Protein AF-A0A818TJN4-F1 (afdb_monomer)

Mean predicted aligned error: 7.38 Å

Solvent-accessible surface area (backbone atoms only — not comparable to full-atom values): 12585 Å² total; per-residue (Å²): 140,90,84,83,87,81,86,76,79,80,79,77,76,77,72,74,80,74,70,72,44,64,68,82,49,54,48,74,37,97,55,67,80,81,60,79,60,82,85,49,64,51,47,63,58,61,68,43,86,42,63,72,65,91,72,54,79,36,88,89,44,59,76,67,47,45,26,33,33,38,39,53,57,77,60,72,48,62,31,27,40,27,35,19,48,72,34,47,47,56,68,68,60,53,53,47,43,54,34,35,32,42,53,81,37,43,71,42,26,54,28,40,32,24,21,34,68,71,77,50,89,35,55,45,64,62,74,38,30,29,40,38,10,46,60,90,72,51,56,50,54,49,34,27,37,22,30,55,26,52,38,82,59,46,41,75,31,66,71,44,49,52,18,52,68,74,24,68,34,36,64,17,65,68,28,24,49,28,55,57,46,26,47,14,44,48,50,38,51,46,53,43,29,42,74,70,69,47,59,84,44,47,81,34,88,88,42,45,46,33,35,47,45,52,54,52,48,43,73,79,53,45,65,82,55,61,84,79

Organism: NCBI:txid433720

Structure (mmCIF, N/CA/C/O backbone):
data_AF-A0A818TJN4-F1
#
_entry.id   AF-A0A818TJN4-F1
#
loop_
_atom_site.group_PDB
_atom_site.id
_atom_site.type_symbol
_atom_site.label_atom_id
_atom_site.label_alt_id
_atom_site.label_comp_id
_atom_site.label_asym_id
_atom_site.label_entity_id
_atom_site.label_seq_id
_atom_site.pdbx_PDB_ins_code
_atom_site.Cartn_x
_atom_site.Cartn_y
_atom_site.Cartn_z
_atom_site.occupancy
_atom_site.B_iso_or_equiv
_atom_site.auth_seq_id
_atom_site.auth_comp_id
_atom_site.auth_asym_id
_atom_site.auth_atom_id
_atom_site.pdbx_PDB_model_num
ATOM 1 N N . MET A 1 1 ? 47.143 -45.382 10.544 1.00 38.44 1 MET A N 1
ATOM 2 C CA . MET A 1 1 ? 47.699 -44.015 10.655 1.00 38.44 1 MET A CA 1
ATOM 3 C C . MET A 1 1 ? 46.560 -43.035 10.465 1.00 38.44 1 MET A C 1
ATOM 5 O O . MET A 1 1 ? 46.032 -42.926 9.371 1.00 38.44 1 MET A O 1
ATOM 9 N N . GLN A 1 2 ? 46.123 -42.429 11.562 1.00 37.91 2 GLN A N 1
ATOM 10 C CA . GLN A 1 2 ? 44.909 -41.628 11.676 1.00 37.91 2 GLN A CA 1
ATOM 11 C C . GLN A 1 2 ? 45.321 -40.169 11.811 1.00 37.91 2 GLN A C 1
ATOM 13 O O . GLN A 1 2 ? 45.977 -39.828 12.793 1.00 37.91 2 GLN A O 1
ATOM 18 N N . LYS A 1 3 ? 45.011 -39.333 10.815 1.00 34.81 3 LYS A N 1
ATOM 19 C CA . LYS A 1 3 ? 45.349 -37.910 10.853 1.00 34.81 3 LYS A CA 1
ATOM 20 C C . LYS A 1 3 ? 44.358 -37.048 10.054 1.00 34.81 3 LYS A C 1
ATOM 22 O O . LYS A 1 3 ? 44.121 -37.296 8.880 1.00 34.81 3 LYS A O 1
ATOM 27 N N . TYR A 1 4 ? 43.899 -36.011 10.760 1.00 34.44 4 TYR A N 1
ATOM 28 C CA . TYR A 1 4 ? 43.207 -34.782 10.351 1.00 34.44 4 TYR A CA 1
ATOM 29 C C . TYR A 1 4 ? 41.682 -34.829 10.175 1.00 34.44 4 TYR A C 1
ATOM 31 O O . TYR A 1 4 ? 41.128 -34.976 9.094 1.00 34.44 4 TYR A O 1
ATOM 39 N N . LEU A 1 5 ? 41.038 -34.622 11.327 1.00 32.97 5 LEU A N 1
ATOM 40 C CA . LEU A 1 5 ? 39.692 -34.100 11.519 1.00 32.97 5 LEU A CA 1
ATOM 41 C C . LEU A 1 5 ? 39.671 -32.626 11.067 1.00 32.97 5 LEU A C 1
ATOM 43 O O . LEU A 1 5 ? 40.290 -31.777 11.711 1.00 32.97 5 LEU A O 1
ATOM 47 N N . THR A 1 6 ? 38.993 -32.322 9.963 1.00 35.78 6 THR A N 1
ATOM 48 C CA . THR A 1 6 ? 38.744 -30.939 9.540 1.00 35.78 6 THR A CA 1
ATOM 49 C C . THR A 1 6 ? 37.472 -30.439 10.212 1.00 35.78 6 THR A C 1
ATOM 51 O O . THR A 1 6 ? 36.376 -30.930 9.959 1.00 35.78 6 THR A O 1
ATOM 54 N N . LEU A 1 7 ? 37.651 -29.467 11.102 1.00 34.44 7 LEU A N 1
ATOM 55 C CA . LEU A 1 7 ? 36.606 -28.721 11.786 1.00 34.44 7 LEU A CA 1
ATOM 56 C C . LEU A 1 7 ? 35.965 -27.750 10.775 1.00 34.44 7 LEU A C 1
ATOM 58 O O . LEU A 1 7 ? 36.604 -26.773 10.393 1.00 34.44 7 LEU A O 1
ATOM 62 N N . TYR A 1 8 ? 34.730 -28.001 10.334 1.00 32.06 8 TYR A N 1
ATOM 63 C CA . TYR A 1 8 ? 33.930 -26.991 9.635 1.00 32.06 8 TYR A CA 1
ATOM 64 C C . TYR A 1 8 ? 32.778 -26.539 10.529 1.00 32.06 8 TYR A C 1
ATOM 66 O O . TYR A 1 8 ? 31.850 -27.284 10.825 1.00 32.06 8 TYR A O 1
ATOM 74 N N . LEU A 1 9 ? 32.949 -25.299 10.981 1.00 29.48 9 LEU A N 1
ATOM 75 C CA . LEU A 1 9 ? 32.006 -24.367 11.581 1.00 29.48 9 LEU A CA 1
ATOM 76 C C . LEU A 1 9 ? 30.530 -24.715 11.302 1.00 29.48 9 LEU A C 1
ATOM 78 O O . LEU A 1 9 ? 30.042 -24.555 10.183 1.00 29.48 9 LEU A O 1
ATOM 82 N N . SER A 1 10 ? 29.802 -25.132 12.337 1.00 30.41 10 SER A N 1
ATOM 83 C CA . SER A 1 10 ? 28.342 -25.135 12.310 1.00 30.41 10 SER A CA 1
ATOM 84 C C . SER A 1 10 ? 27.870 -23.689 12.176 1.00 30.41 10 SER A C 1
ATOM 86 O O . SER A 1 10 ? 28.025 -22.891 13.101 1.00 30.41 10 SER A O 1
ATOM 88 N N . ILE A 1 11 ? 27.309 -23.341 11.019 1.00 34.41 11 ILE A N 1
ATOM 89 C CA . ILE A 1 11 ? 26.506 -22.130 10.863 1.00 34.41 11 ILE A CA 1
ATOM 90 C C . ILE A 1 11 ? 25.324 -22.291 11.817 1.00 34.41 11 ILE A C 1
ATOM 92 O O . ILE A 1 11 ? 24.426 -23.099 11.584 1.00 34.41 11 ILE A O 1
ATOM 96 N N . VAL A 1 12 ? 25.345 -21.547 12.920 1.00 30.84 12 VAL A N 1
ATOM 97 C CA . VAL A 1 12 ? 24.145 -21.299 13.711 1.00 30.84 12 VAL A CA 1
ATOM 98 C C . VAL A 1 12 ? 23.238 -20.476 12.807 1.00 30.84 12 VAL A C 1
ATOM 100 O O . VAL A 1 12 ? 23.430 -19.272 12.647 1.00 30.84 12 VAL A O 1
ATOM 103 N N . LEU A 1 13 ? 22.280 -21.145 12.163 1.00 30.39 13 LEU A N 1
ATOM 104 C CA . LEU A 1 13 ? 21.094 -20.478 11.655 1.00 30.39 13 LEU A CA 1
ATOM 105 C C . LEU A 1 13 ? 20.434 -19.861 12.890 1.00 30.39 13 LEU A C 1
ATOM 107 O O . LEU A 1 13 ? 19.794 -20.557 13.678 1.00 30.39 13 LEU A O 1
ATOM 111 N N . VAL A 1 14 ? 20.635 -18.562 13.099 1.00 31.72 14 VAL A N 1
ATOM 112 C CA . VAL A 1 14 ? 19.732 -17.789 13.944 1.00 31.72 14 VAL A CA 1
ATOM 113 C C . VAL A 1 14 ? 18.428 -17.747 13.161 1.00 31.72 14 VAL A C 1
ATOM 115 O O . VAL A 1 14 ? 18.200 -16.862 12.341 1.00 31.72 14 VAL A O 1
ATOM 118 N N . LEU A 1 15 ? 17.607 -18.778 13.355 1.00 32.50 15 LEU A N 1
ATOM 119 C CA . LEU A 1 15 ? 16.178 -18.675 13.145 1.00 32.50 15 LEU A CA 1
ATOM 120 C C . LEU A 1 15 ? 15.744 -17.572 14.104 1.00 32.50 15 LEU A C 1
ATOM 122 O O . LEU A 1 15 ? 15.612 -17.792 15.306 1.00 32.50 15 LEU A O 1
ATOM 126 N N . ILE A 1 16 ? 15.630 -16.350 13.586 1.00 35.38 16 ILE A N 1
ATOM 127 C CA . ILE A 1 16 ? 14.786 -15.364 14.234 1.00 35.38 16 ILE A CA 1
ATOM 128 C C . ILE A 1 16 ? 13.420 -16.025 14.194 1.00 35.38 16 ILE A C 1
ATOM 130 O O . ILE A 1 16 ? 12.844 -16.210 13.123 1.00 35.38 16 ILE A O 1
ATOM 134 N N . ASP A 1 17 ? 12.990 -16.483 15.358 1.00 33.41 17 ASP A N 1
ATOM 135 C CA . ASP A 1 17 ? 11.658 -16.984 15.610 1.00 33.41 17 ASP A CA 1
ATOM 136 C C . ASP A 1 17 ? 10.716 -15.795 15.380 1.00 33.41 17 ASP A C 1
ATOM 138 O O . ASP A 1 17 ? 10.354 -15.056 16.299 1.00 33.41 17 ASP A O 1
ATOM 142 N N . VAL A 1 18 ? 10.397 -15.516 14.112 1.00 40.78 18 VAL A N 1
ATOM 143 C CA . VAL A 1 18 ? 9.236 -14.711 13.757 1.00 40.78 18 VAL A CA 1
ATOM 144 C C . VAL A 1 18 ? 8.072 -15.619 14.095 1.00 40.78 18 VAL A C 1
ATOM 146 O O . VAL A 1 18 ? 7.534 -16.320 13.243 1.00 40.78 18 VAL A O 1
ATOM 149 N N . SER A 1 19 ? 7.756 -15.672 15.388 1.00 42.44 19 SER A N 1
ATOM 150 C CA . SER A 1 19 ? 6.498 -16.193 15.874 1.00 42.44 19 SER A CA 1
ATOM 151 C C . SER A 1 19 ? 5.434 -15.572 14.980 1.00 42.44 19 SER A C 1
ATOM 153 O O . SER A 1 19 ? 5.240 -14.353 14.989 1.00 42.44 19 SER A O 1
ATOM 155 N N . ILE A 1 20 ? 4.815 -16.406 14.145 1.00 47.59 20 ILE A N 1
ATOM 156 C CA . ILE A 1 20 ? 3.554 -16.092 13.491 1.00 47.59 20 ILE A CA 1
ATOM 157 C C . ILE A 1 20 ? 2.585 -15.948 14.661 1.00 47.59 20 ILE A C 1
ATOM 159 O O . ILE A 1 20 ? 2.031 -16.929 15.156 1.00 47.59 20 ILE A O 1
ATOM 163 N N . GLN A 1 21 ? 2.533 -14.745 15.231 1.00 63.75 21 GLN A N 1
ATOM 164 C CA . GLN A 1 21 ? 1.630 -14.419 16.314 1.00 63.75 21 GLN A CA 1
ATOM 165 C C . GLN A 1 21 ? 0.257 -14.297 15.685 1.00 63.75 21 GLN A C 1
ATOM 167 O O . GLN A 1 21 ? -0.140 -13.207 15.282 1.00 63.75 21 GLN A O 1
ATOM 172 N N . ASP A 1 22 ? -0.443 -15.427 15.614 1.00 82.94 22 ASP A N 1
ATOM 173 C CA . ASP A 1 22 ? -1.881 -15.415 15.418 1.00 82.94 22 ASP A CA 1
ATOM 174 C C . ASP A 1 22 ? -2.494 -14.540 16.516 1.00 82.94 22 ASP A C 1
ATOM 176 O O . ASP A 1 22 ? -2.399 -14.842 17.711 1.00 82.94 22 ASP A O 1
ATOM 180 N N . LEU A 1 23 ? -3.082 -13.415 16.112 1.00 93.19 23 LEU A N 1
ATOM 181 C CA . LEU A 1 23 ? -3.734 -12.489 17.034 1.00 93.19 23 LEU A CA 1
ATOM 182 C C . LEU A 1 23 ? -5.012 -13.090 17.643 1.00 93.19 23 LEU A C 1
ATOM 184 O O . LEU A 1 23 ? -5.527 -12.544 18.623 1.00 93.19 23 LEU A O 1
ATOM 188 N N . GLY A 1 24 ? -5.518 -14.199 17.087 1.00 94.12 24 GLY A N 1
ATOM 189 C CA . GLY A 1 24 ? -6.607 -15.000 17.640 1.00 94.12 24 GLY A CA 1
ATOM 190 C C . GLY A 1 24 ? -7.961 -14.295 17.625 1.00 94.12 24 GLY A C 1
ATOM 191 O O . GLY A 1 24 ? -8.809 -14.565 18.479 1.00 94.12 24 GLY A O 1
ATOM 192 N N . LYS A 1 25 ? -8.170 -13.348 16.702 1.00 95.69 25 LYS A N 1
ATOM 193 C CA . LYS A 1 25 ? -9.370 -12.505 16.655 1.00 95.69 25 LYS A CA 1
ATOM 194 C C . LYS A 1 25 ? -10.294 -12.902 15.502 1.00 95.69 25 LYS A C 1
ATOM 196 O O . LYS A 1 25 ? -9.829 -13.140 14.389 1.00 95.69 25 LYS A O 1
ATOM 201 N N . PRO A 1 26 ? -11.621 -12.912 15.715 1.00 96.06 26 PRO A N 1
ATOM 202 C CA . PRO A 1 26 ? -12.587 -13.055 14.635 1.00 96.06 26 PRO A CA 1
ATOM 203 C C . PRO A 1 26 ? -12.373 -12.030 13.513 1.00 96.06 26 PRO A C 1
ATOM 205 O O . PRO A 1 26 ? -12.182 -10.838 13.769 1.00 96.06 26 PRO A O 1
ATOM 208 N N . ALA A 1 27 ? -12.453 -12.505 12.273 1.00 95.31 27 ALA A N 1
ATOM 209 C CA . ALA A 1 27 ? -12.438 -11.678 11.074 1.00 95.31 27 ALA A CA 1
ATOM 210 C C . ALA A 1 27 ? -13.810 -11.025 10.849 1.00 95.31 27 ALA A C 1
ATOM 212 O O . ALA A 1 27 ? -14.839 -11.703 10.887 1.00 95.31 27 ALA A O 1
ATOM 213 N N . LEU A 1 28 ? -13.831 -9.715 10.597 1.00 93.00 28 LEU A N 1
ATOM 214 C CA . LEU A 1 28 ? -15.061 -8.976 10.306 1.00 93.00 28 LEU A CA 1
ATOM 215 C C . LEU A 1 28 ? -15.563 -9.215 8.873 1.00 93.00 28 LEU A C 1
ATOM 217 O O . LEU A 1 28 ? -16.770 -9.255 8.631 1.00 93.00 28 LEU A O 1
ATOM 221 N N . LEU A 1 29 ? -14.639 -9.326 7.920 1.00 91.94 29 LEU A N 1
ATOM 222 C CA . LEU A 1 29 ? -14.893 -9.519 6.495 1.00 91.94 29 LEU A CA 1
ATOM 223 C C . LEU A 1 29 ? -14.226 -10.818 6.018 1.00 91.94 29 LEU A C 1
ATOM 225 O O . LEU A 1 29 ? -13.251 -11.283 6.607 1.00 91.94 29 LEU A O 1
ATOM 229 N N . SER A 1 30 ? -14.725 -11.390 4.920 1.00 88.81 30 SER A N 1
ATOM 230 C CA . SER A 1 30 ? -14.109 -12.557 4.266 1.00 88.81 30 SER A CA 1
ATOM 231 C C . SER A 1 30 ? -12.764 -12.236 3.603 1.00 88.81 30 SER A C 1
ATOM 233 O O . SER A 1 30 ? -11.979 -13.143 3.345 1.00 88.81 30 SER A O 1
ATOM 235 N N . GLY A 1 31 ? -12.508 -10.956 3.332 1.00 90.19 31 GLY A N 1
ATOM 236 C CA . GLY A 1 31 ? -11.284 -10.433 2.738 1.00 90.19 31 GLY A CA 1
ATOM 237 C C . GLY A 1 31 ? -11.461 -8.974 2.323 1.00 90.19 31 GLY A C 1
ATOM 238 O O . GLY A 1 31 ? -12.589 -8.493 2.182 1.00 90.19 31 GLY A O 1
ATOM 239 N N . LEU A 1 32 ? -10.351 -8.263 2.117 1.00 90.69 32 LEU A N 1
ATOM 240 C CA . LEU A 1 32 ? -10.368 -6.866 1.651 1.00 90.69 32 LEU A CA 1
ATOM 241 C C . LEU A 1 32 ? -10.237 -6.711 0.122 1.00 9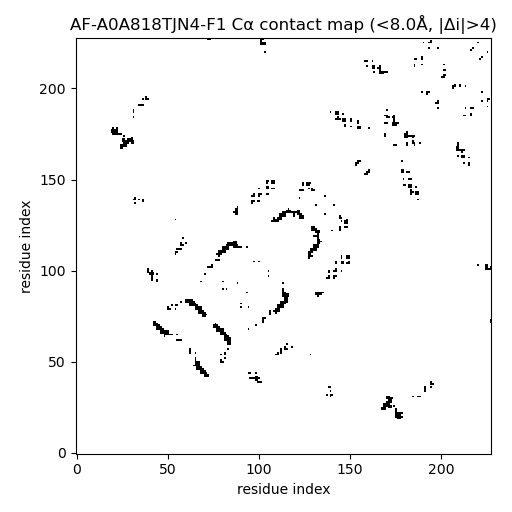0.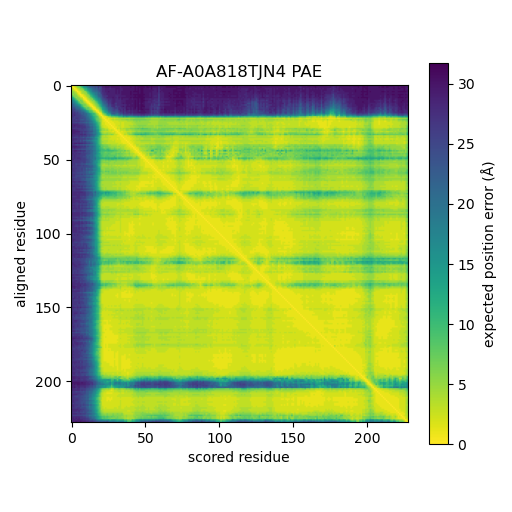69 32 LEU A C 1
ATOM 243 O O . LEU A 1 32 ? -10.298 -5.592 -0.387 1.00 90.69 32 LEU A O 1
ATOM 247 N N . GLY A 1 33 ? -10.061 -7.813 -0.618 1.00 83.69 33 GLY A N 1
ATOM 248 C CA . GLY A 1 33 ? -9.881 -7.811 -2.079 1.00 83.69 33 GLY A CA 1
ATOM 249 C C . GLY A 1 33 ? -11.085 -7.284 -2.870 1.00 83.69 33 GLY A C 1
ATOM 250 O O . GLY A 1 33 ? -10.898 -6.643 -3.903 1.00 83.69 33 GLY A O 1
ATOM 251 N N . ASP A 1 34 ? -12.296 -7.484 -2.343 1.00 81.69 34 ASP A N 1
ATOM 252 C CA . ASP A 1 34 ? -13.562 -7.125 -3.002 1.00 81.69 34 ASP A CA 1
ATOM 253 C C . ASP A 1 34 ? -14.068 -5.719 -2.644 1.00 81.69 34 ASP A C 1
ATOM 255 O O . ASP A 1 34 ? -15.137 -5.298 -3.092 1.00 81.69 34 ASP A O 1
ATOM 259 N N . LEU A 1 35 ? -13.335 -4.981 -1.805 1.00 90.12 35 LEU A N 1
ATOM 260 C CA . LEU A 1 35 ? -13.699 -3.605 -1.490 1.00 90.12 35 LEU A CA 1
ATOM 261 C C . LEU A 1 35 ? -13.564 -2.729 -2.739 1.00 90.12 35 LEU A C 1
ATOM 263 O O . LEU A 1 35 ? -12.565 -2.781 -3.456 1.00 90.12 35 LEU A O 1
ATOM 267 N N . ASP A 1 36 ? -14.568 -1.887 -2.981 1.00 91.88 36 ASP A N 1
ATOM 268 C CA . ASP A 1 36 ? -14.532 -0.951 -4.099 1.00 91.88 36 ASP A CA 1
ATOM 269 C C . ASP A 1 36 ? -13.577 0.215 -3.800 1.00 91.88 36 ASP A C 1
ATOM 271 O O . ASP A 1 36 ? -13.739 0.948 -2.821 1.00 91.88 36 ASP A O 1
ATOM 275 N N . PHE A 1 37 ? -12.587 0.386 -4.671 1.00 93.50 37 PHE A N 1
ATOM 276 C CA . PHE A 1 37 ? -11.610 1.474 -4.652 1.00 93.50 37 PHE A CA 1
ATOM 277 C C . PHE A 1 37 ? -11.667 2.325 -5.928 1.00 93.50 37 PHE A C 1
ATOM 279 O O . PHE A 1 37 ? -10.732 3.066 -6.227 1.00 93.50 37 PHE A O 1
ATOM 286 N N . SER A 1 38 ? -12.759 2.245 -6.693 1.00 92.38 38 SER A N 1
ATOM 287 C CA . SER A 1 38 ? -12.970 3.011 -7.929 1.00 92.38 38 SER A CA 1
ATOM 288 C C . SER A 1 38 ? -12.926 4.532 -7.732 1.00 92.38 38 SER A C 1
ATOM 290 O O . SER A 1 38 ? -12.695 5.275 -8.686 1.00 92.38 38 SER A O 1
ATOM 292 N N . PHE A 1 39 ? -13.096 5.004 -6.493 1.00 91.50 39 PHE A N 1
ATOM 293 C CA . PHE A 1 39 ? -12.950 6.411 -6.124 1.00 91.50 39 PHE A CA 1
ATOM 294 C C . PHE A 1 39 ? -11.492 6.909 -6.172 1.00 91.50 39 PHE A C 1
ATOM 296 O O . PHE A 1 39 ? -11.273 8.116 -6.278 1.00 91.50 39 PHE A O 1
ATOM 303 N N . LEU A 1 40 ? -10.498 6.013 -6.096 1.00 93.19 40 LEU A N 1
ATOM 304 C CA . LEU A 1 40 ? -9.081 6.369 -6.173 1.00 93.19 40 LEU A CA 1
ATOM 305 C C . LEU A 1 40 ? -8.676 6.637 -7.623 1.00 93.19 40 LEU A C 1
ATOM 307 O O . LEU A 1 40 ? -8.912 5.823 -8.518 1.00 93.19 40 LEU A O 1
ATOM 311 N N . ARG A 1 41 ? -8.012 7.771 -7.853 1.00 90.75 41 ARG A N 1
ATOM 312 C CA . ARG A 1 41 ? -7.512 8.169 -9.172 1.00 90.75 41 ARG A CA 1
ATOM 313 C C . ARG A 1 41 ? -5.995 8.226 -9.161 1.00 90.75 41 ARG A C 1
ATOM 315 O O . ARG A 1 41 ? -5.406 8.784 -8.240 1.00 90.75 41 ARG A O 1
ATOM 322 N N . ALA A 1 42 ? -5.377 7.679 -10.204 1.00 89.19 42 ALA A N 1
ATOM 323 C CA . ALA A 1 42 ? -3.950 7.843 -10.414 1.00 89.19 42 ALA A CA 1
ATOM 324 C C . ALA A 1 42 ? -3.646 9.284 -10.871 1.00 89.19 42 ALA A C 1
ATOM 326 O O . ALA A 1 42 ? -4.334 9.789 -11.765 1.00 89.19 42 ALA A O 1
ATOM 327 N N . PRO A 1 43 ? -2.640 9.959 -10.290 1.00 89.44 43 PRO A N 1
ATOM 328 C CA . PRO A 1 43 ? -2.171 11.238 -10.797 1.00 89.44 43 PRO A CA 1
ATOM 329 C C . PRO A 1 43 ? -1.366 11.055 -12.089 1.00 89.44 43 PRO A C 1
ATOM 331 O O . PRO A 1 43 ? -0.981 9.944 -12.468 1.00 89.44 43 PRO A O 1
ATOM 334 N N . THR A 1 44 ? -1.023 12.169 -12.736 1.00 86.31 44 THR A N 1
ATOM 335 C CA . THR A 1 44 ? -0.032 12.166 -13.816 1.00 86.31 44 THR A CA 1
ATOM 336 C C . THR A 1 44 ? 1.296 11.627 -13.290 1.00 86.31 44 THR A C 1
ATOM 338 O O . THR A 1 44 ? 1.821 12.122 -12.288 1.00 86.31 44 THR A O 1
ATOM 341 N N . SER A 1 45 ? 1.816 10.606 -13.972 1.00 91.31 45 SER A N 1
ATOM 342 C CA . SER A 1 45 ? 2.929 9.799 -13.471 1.00 91.31 45 SER A CA 1
ATOM 343 C C . SER A 1 45 ? 3.995 9.559 -14.547 1.00 91.31 45 SER A C 1
ATOM 345 O O . SER A 1 45 ? 4.090 8.442 -15.063 1.00 91.31 45 SER A O 1
ATOM 347 N N . PRO A 1 46 ? 4.761 10.587 -14.973 1.00 91.31 46 PRO A N 1
ATOM 348 C CA . PRO A 1 46 ? 5.833 10.388 -15.938 1.00 91.31 46 PRO A CA 1
ATOM 349 C C . PRO A 1 46 ? 6.874 9.412 -15.385 1.00 91.31 46 PRO A C 1
ATOM 351 O O . PRO A 1 46 ? 7.290 9.503 -14.228 1.00 91.31 46 PRO A O 1
ATOM 354 N N . ALA A 1 47 ? 7.308 8.495 -16.243 1.00 93.06 47 ALA A N 1
ATOM 355 C CA . ALA A 1 47 ? 8.374 7.551 -15.955 1.00 93.06 47 ALA A CA 1
ATOM 356 C C . ALA A 1 47 ? 9.564 7.836 -16.874 1.00 93.06 47 ALA A C 1
ATOM 358 O O . ALA A 1 47 ? 9.410 7.914 -18.093 1.00 93.06 47 ALA A O 1
ATOM 359 N N . GLY A 1 48 ? 10.741 8.005 -16.278 1.00 92.56 48 GLY A N 1
ATOM 360 C CA . GLY A 1 48 ? 12.012 8.125 -16.991 1.00 92.56 48 GLY A CA 1
ATOM 361 C C . GLY A 1 48 ? 12.888 6.901 -16.749 1.00 92.56 48 GLY A C 1
ATOM 362 O O . GLY A 1 48 ? 12.800 6.277 -15.693 1.00 92.56 48 GLY A O 1
ATOM 363 N N . SER A 1 49 ? 13.750 6.566 -17.709 1.00 92.56 49 SER A N 1
ATOM 364 C CA . SER A 1 49 ? 14.756 5.513 -17.536 1.00 92.56 49 SER A CA 1
ATOM 365 C C . SER A 1 49 ? 15.757 5.877 -16.436 1.00 92.56 49 SER A C 1
ATOM 367 O O . SER A 1 49 ? 16.233 7.014 -16.391 1.00 92.56 49 SER A O 1
ATOM 369 N N . GLY A 1 50 ? 16.139 4.903 -15.615 1.00 90.50 50 GLY A N 1
ATOM 370 C CA . GLY A 1 50 ? 17.085 5.065 -14.512 1.00 90.50 50 GLY A CA 1
ATOM 371 C C . GLY A 1 50 ? 16.430 4.947 -13.134 1.00 90.50 50 GLY A C 1
ATOM 372 O O . GLY A 1 50 ? 15.223 4.775 -13.003 1.00 90.50 50 GLY A O 1
ATOM 373 N N . GLY A 1 51 ? 17.243 5.028 -12.084 1.00 92.62 51 GLY A N 1
ATOM 374 C CA . GLY A 1 51 ? 16.835 4.821 -10.691 1.00 92.62 51 GLY A CA 1
ATOM 375 C C . GLY A 1 51 ? 17.870 3.991 -9.935 1.00 92.62 51 GLY A C 1
ATOM 376 O O . GLY A 1 51 ? 18.831 3.493 -10.528 1.00 92.62 51 GLY A O 1
ATOM 377 N N . ASP A 1 52 ? 17.696 3.845 -8.622 1.00 94.31 52 ASP A N 1
ATOM 378 C CA . ASP A 1 52 ? 18.609 3.044 -7.805 1.00 94.31 52 ASP A CA 1
ATOM 379 C C . ASP A 1 52 ? 18.380 1.545 -8.037 1.00 94.31 52 ASP A C 1
ATOM 381 O O . ASP A 1 52 ? 17.484 0.923 -7.465 1.00 94.31 52 ASP A O 1
ATOM 385 N N . ARG A 1 53 ? 19.228 0.952 -8.882 1.00 95.12 53 ARG A N 1
ATOM 386 C CA . ARG A 1 53 ? 19.195 -0.479 -9.210 1.00 95.12 53 ARG A CA 1
ATOM 387 C C . ARG A 1 53 ? 19.425 -1.377 -7.990 1.00 95.12 53 ARG A C 1
ATOM 389 O O . ARG A 1 53 ? 19.016 -2.534 -8.032 1.00 95.12 53 ARG A O 1
ATOM 396 N N . ASN A 1 54 ? 20.029 -0.880 -6.908 1.00 95.25 54 ASN A N 1
ATOM 397 C CA . ASN A 1 54 ? 20.250 -1.682 -5.699 1.00 95.25 54 ASN A CA 1
ATOM 398 C C . ASN A 1 54 ? 18.942 -2.015 -4.966 1.00 95.25 54 ASN A C 1
ATOM 400 O O . ASN A 1 54 ? 18.914 -2.938 -4.156 1.00 95.25 54 ASN A O 1
ATOM 404 N N . LEU A 1 55 ? 17.852 -1.304 -5.273 1.00 96.00 55 LEU A N 1
ATOM 405 C CA . LEU A 1 55 ? 16.514 -1.607 -4.763 1.00 96.00 55 LEU A CA 1
ATOM 406 C C . LEU A 1 55 ? 15.838 -2.763 -5.522 1.00 96.00 55 LEU A C 1
ATOM 408 O O . LEU A 1 55 ? 14.801 -3.259 -5.089 1.00 96.00 55 LEU A O 1
ATOM 412 N N . CYS A 1 56 ? 16.407 -3.205 -6.648 1.00 95.94 56 CYS A N 1
ATOM 413 C CA . CYS A 1 56 ? 15.813 -4.210 -7.521 1.00 95.94 56 CYS A CA 1
ATOM 414 C C . CYS A 1 56 ? 16.254 -5.628 -7.144 1.00 95.94 56 CYS A C 1
ATOM 416 O O . CYS A 1 56 ? 17.205 -6.167 -7.712 1.00 95.94 56 CYS A O 1
ATOM 418 N N . ASN A 1 57 ? 15.529 -6.266 -6.225 1.00 94.25 57 ASN A N 1
ATOM 419 C CA . ASN A 1 57 ? 15.680 -7.696 -5.966 1.00 94.25 57 ASN A CA 1
ATOM 420 C C . ASN A 1 57 ? 14.664 -8.513 -6.783 1.00 94.25 57 ASN A C 1
ATOM 422 O O . ASN A 1 57 ? 13.484 -8.573 -6.464 1.00 94.25 57 ASN A O 1
ATOM 426 N N . CYS A 1 58 ? 15.146 -9.176 -7.831 1.00 93.94 58 CYS A N 1
ATOM 427 C CA . CYS A 1 58 ? 14.330 -9.971 -8.750 1.00 93.94 58 CYS A CA 1
ATOM 428 C C . CYS A 1 58 ? 14.317 -11.475 -8.425 1.00 93.94 58 CYS A C 1
ATOM 430 O O . CYS A 1 58 ? 14.062 -12.291 -9.311 1.00 93.94 58 CYS A O 1
ATOM 432 N N . HIS A 1 59 ? 14.624 -11.861 -7.179 1.00 90.06 59 HIS A N 1
ATOM 433 C CA . HIS A 1 59 ? 14.598 -13.256 -6.713 1.00 90.06 59 HIS A CA 1
ATOM 434 C C . HIS A 1 59 ? 15.390 -14.223 -7.619 1.00 90.06 59 HIS A C 1
ATOM 436 O O . HIS A 1 59 ? 14.955 -15.333 -7.913 1.00 90.06 59 HIS A O 1
ATOM 442 N N . GLY A 1 60 ? 16.560 -13.783 -8.093 1.00 89.25 60 GLY A N 1
ATOM 443 C CA . GLY A 1 60 ? 17.437 -14.559 -8.978 1.00 89.25 60 GLY A CA 1
ATOM 444 C C . GLY A 1 60 ? 17.217 -14.337 -10.480 1.00 89.25 60 GLY A C 1
ATOM 445 O O . GLY A 1 60 ? 18.080 -14.719 -11.268 1.00 89.25 60 GLY A O 1
ATOM 446 N N . ALA A 1 61 ? 16.132 -13.678 -10.900 1.00 92.94 61 ALA A N 1
ATOM 447 C CA . ALA A 1 61 ? 15.985 -13.233 -12.285 1.00 92.94 61 ALA A CA 1
ATOM 448 C C . ALA A 1 61 ? 16.825 -11.964 -12.560 1.00 92.94 61 ALA A C 1
ATOM 450 O O . ALA A 1 61 ? 17.026 -11.149 -11.657 1.00 92.94 61 ALA A O 1
ATOM 451 N N . PRO A 1 62 ? 17.304 -11.743 -13.799 1.00 96.06 62 PRO A N 1
ATOM 452 C CA . PRO A 1 62 ? 17.930 -10.477 -14.173 1.00 96.06 62 PRO A CA 1
ATOM 453 C C . PRO A 1 62 ? 16.948 -9.301 -14.099 1.00 96.06 62 PRO A C 1
ATOM 455 O O . PRO A 1 62 ? 15.767 -9.440 -14.422 1.00 96.06 62 PRO A O 1
ATOM 458 N N . VAL A 1 63 ? 17.453 -8.119 -13.745 1.00 97.44 63 VAL A N 1
ATOM 459 C CA . VAL A 1 63 ? 16.699 -6.861 -13.844 1.00 97.44 63 VAL A CA 1
ATOM 460 C C . VAL A 1 63 ? 16.681 -6.417 -15.308 1.00 97.44 63 VAL A C 1
ATOM 462 O O . VAL A 1 63 ? 17.732 -6.073 -15.852 1.00 97.44 63 VAL A O 1
ATOM 465 N N . GLN A 1 64 ? 15.502 -6.410 -15.929 1.00 96.94 64 GLN A N 1
ATOM 466 C CA . GLN A 1 64 ? 15.305 -6.020 -17.325 1.00 96.94 64 GLN A CA 1
ATOM 467 C C . GLN A 1 64 ? 15.341 -4.498 -17.495 1.00 96.94 64 GLN A C 1
ATOM 469 O O . GLN A 1 64 ? 16.044 -4.003 -18.372 1.00 96.94 64 GLN A O 1
ATOM 474 N N . ASP A 1 65 ? 14.621 -3.764 -16.646 1.00 97.19 65 ASP A N 1
ATOM 475 C CA . ASP A 1 65 ? 14.554 -2.303 -16.707 1.00 97.19 65 ASP A CA 1
ATOM 476 C C . ASP A 1 65 ? 14.417 -1.690 -15.308 1.00 97.19 65 ASP A C 1
ATOM 478 O O . ASP A 1 65 ? 13.965 -2.343 -14.364 1.00 97.19 65 ASP A O 1
ATOM 482 N N . VAL A 1 66 ? 14.837 -0.435 -15.174 1.00 98.19 66 VAL A N 1
ATOM 483 C CA . VAL A 1 66 ? 14.695 0.367 -13.957 1.00 98.19 66 VAL A CA 1
ATOM 484 C C . VAL A 1 66 ? 14.190 1.737 -14.369 1.00 98.19 66 VAL A C 1
ATOM 486 O O . VAL A 1 66 ? 14.857 2.443 -15.125 1.00 98.19 66 VAL A O 1
ATOM 489 N N . LEU A 1 67 ? 13.019 2.102 -13.861 1.00 98.12 67 LEU A N 1
ATOM 490 C CA . LEU A 1 67 ? 12.367 3.373 -14.134 1.00 98.12 67 LEU A CA 1
ATOM 491 C C . LEU A 1 67 ? 12.260 4.190 -12.850 1.00 98.12 67 LEU A C 1
ATOM 493 O O . LEU A 1 67 ? 12.032 3.650 -11.771 1.00 98.12 67 LEU A O 1
ATOM 497 N N . THR A 1 68 ? 12.348 5.506 -12.973 1.00 98.12 68 THR A N 1
ATOM 498 C CA . THR A 1 68 ? 11.992 6.438 -11.905 1.00 98.12 68 THR A CA 1
ATOM 499 C C . THR A 1 68 ? 10.649 7.043 -12.266 1.00 98.12 68 THR A C 1
ATOM 501 O O . THR A 1 68 ? 10.524 7.723 -13.286 1.00 98.12 68 THR A O 1
ATOM 504 N N . VAL A 1 69 ? 9.637 6.760 -11.450 1.00 97.81 69 VAL A N 1
ATOM 505 C CA . VAL A 1 69 ? 8.252 7.186 -11.668 1.00 97.81 69 VAL A CA 1
ATOM 506 C C . VAL A 1 69 ? 7.965 8.346 -10.736 1.00 97.81 69 VAL A C 1
ATOM 508 O O . VAL A 1 69 ? 8.033 8.178 -9.521 1.00 97.81 69 VAL A O 1
ATOM 511 N N . SER A 1 70 ? 7.646 9.512 -11.285 1.00 96.69 70 SER A N 1
ATOM 512 C CA . SER A 1 70 ? 7.300 10.699 -10.500 1.00 96.69 70 SER A CA 1
ATOM 513 C C . SER A 1 70 ? 5.791 10.838 -10.427 1.00 96.69 70 SER A C 1
ATOM 515 O O . SER A 1 70 ? 5.156 11.014 -11.454 1.00 96.69 70 SER A O 1
ATOM 517 N N . TYR A 1 71 ? 5.207 10.785 -9.234 1.00 94.69 71 TYR A N 1
ATOM 518 C CA . TYR A 1 71 ? 3.773 10.976 -9.038 1.00 94.69 71 TYR A CA 1
ATOM 519 C C . TYR A 1 71 ? 3.487 12.429 -8.668 1.00 94.69 71 TYR A 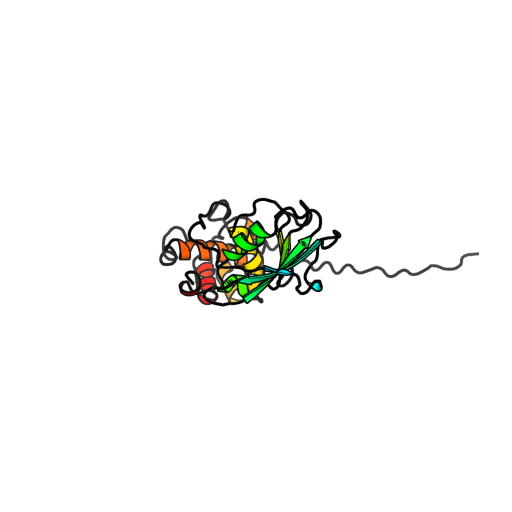C 1
ATOM 521 O O . TYR A 1 71 ? 3.929 12.895 -7.617 1.00 94.69 71 TYR A O 1
ATOM 529 N N . HIS A 1 72 ? 2.717 13.135 -9.498 1.00 90.31 72 HIS A N 1
ATOM 530 C CA . HIS A 1 72 ? 2.371 14.541 -9.275 1.00 90.31 72 HIS A CA 1
ATOM 531 C C . HIS A 1 72 ? 0.936 14.689 -8.761 1.00 90.31 72 HIS A C 1
ATOM 533 O O . HIS A 1 72 ? -0.011 14.732 -9.543 1.00 90.31 72 HIS A O 1
ATOM 539 N N . GLY A 1 73 ? 0.775 14.771 -7.441 1.00 82.62 73 GLY A N 1
ATOM 540 C CA . GLY A 1 73 ? -0.511 15.035 -6.787 1.00 82.62 73 GLY A CA 1
ATOM 541 C C . GLY A 1 73 ? -0.387 16.115 -5.717 1.00 82.62 73 GLY A C 1
ATOM 542 O O . GLY A 1 73 ? 0.419 17.036 -5.849 1.00 82.62 73 GLY A O 1
ATOM 543 N N . SER A 1 74 ? -1.138 15.956 -4.627 1.00 78.56 74 SER A N 1
ATOM 544 C CA . SER A 1 74 ? -1.029 16.774 -3.411 1.00 78.56 74 SER A CA 1
ATOM 545 C C . SER A 1 74 ? 0.396 16.869 -2.853 1.00 78.56 74 SER A C 1
ATOM 547 O O . SER A 1 74 ? 0.808 17.922 -2.369 1.00 78.56 74 SER A O 1
ATOM 549 N N . ILE A 1 75 ? 1.171 15.785 -2.971 1.00 84.25 75 ILE A N 1
ATOM 550 C CA . ILE A 1 75 ? 2.594 15.718 -2.629 1.00 84.25 75 ILE A CA 1
ATOM 551 C C . ILE A 1 75 ? 3.338 15.038 -3.782 1.00 84.25 75 ILE A C 1
ATOM 553 O O . ILE A 1 75 ? 3.102 13.862 -4.078 1.00 84.25 75 ILE A O 1
ATOM 557 N N . SER A 1 76 ? 4.261 15.765 -4.417 1.00 89.31 76 SER A N 1
ATOM 558 C CA . SER A 1 76 ? 5.132 15.196 -5.451 1.00 89.31 76 SER A CA 1
ATOM 559 C C . SER A 1 76 ? 6.226 14.334 -4.829 1.00 89.31 76 SER A C 1
ATOM 561 O O . SER A 1 76 ? 6.919 14.769 -3.913 1.00 89.31 76 SER A O 1
ATOM 563 N N . HIS A 1 77 ? 6.386 13.117 -5.336 1.00 93.25 77 HIS A N 1
ATOM 564 C CA . HIS A 1 77 ? 7.432 12.184 -4.921 1.00 93.25 77 HIS A CA 1
ATOM 565 C C . HIS A 1 77 ? 7.718 11.186 -6.043 1.00 93.25 77 HIS A C 1
ATOM 567 O O . HIS A 1 77 ? 6.938 11.073 -6.993 1.00 93.25 77 HIS A O 1
ATOM 573 N N . SER A 1 78 ? 8.818 10.448 -5.918 1.00 96.12 78 SER A N 1
ATOM 574 C CA . SER A 1 78 ? 9.235 9.475 -6.922 1.00 96.12 78 SER A CA 1
ATOM 575 C C . SER A 1 78 ? 9.452 8.104 -6.300 1.00 96.12 78 SER A C 1
ATOM 577 O O . SER A 1 78 ? 9.950 7.999 -5.182 1.00 96.12 78 SER A O 1
ATOM 579 N 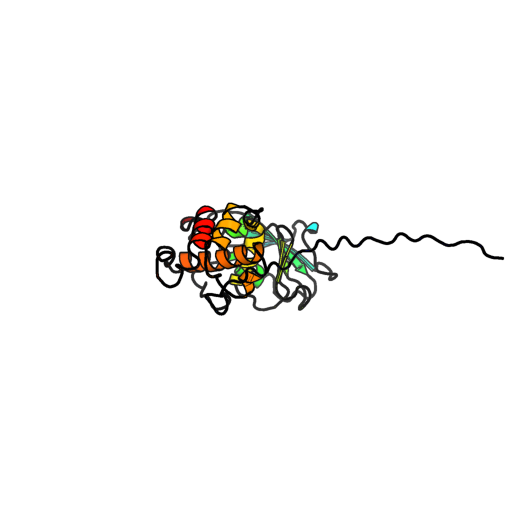N . VAL A 1 79 ? 9.096 7.063 -7.048 1.00 97.31 79 VAL A N 1
ATOM 580 C CA . VAL A 1 79 ? 9.288 5.654 -6.684 1.00 97.31 79 VAL A CA 1
ATOM 581 C C . VAL A 1 79 ? 10.083 4.984 -7.798 1.00 97.31 79 VAL A C 1
ATOM 583 O O . VAL A 1 79 ? 9.802 5.196 -8.981 1.00 97.31 79 VAL A O 1
ATOM 586 N N . VAL A 1 80 ? 11.071 4.170 -7.435 1.00 98.38 80 VAL A N 1
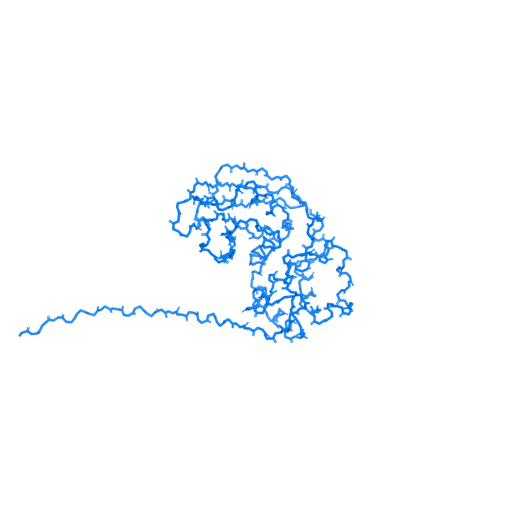ATOM 587 C CA . VAL A 1 80 ? 11.788 3.333 -8.403 1.00 98.38 80 VAL A CA 1
ATOM 588 C C . VAL A 1 80 ? 10.904 2.147 -8.787 1.00 98.38 80 VAL A C 1
ATOM 590 O O . VAL A 1 80 ? 10.453 1.398 -7.928 1.00 98.38 80 VAL A O 1
ATOM 593 N N . LEU A 1 81 ? 10.653 1.950 -10.075 1.00 98.38 81 LEU A N 1
ATOM 594 C CA . LEU A 1 81 ? 10.026 0.746 -10.606 1.00 98.38 81 LEU A CA 1
ATOM 595 C C . LEU A 1 81 ? 11.107 -0.164 -11.187 1.00 98.38 81 LEU A C 1
ATOM 597 O O . LEU A 1 81 ? 11.742 0.165 -12.187 1.00 98.38 81 LEU A O 1
ATOM 601 N N . CYS A 1 82 ? 11.279 -1.326 -10.573 1.00 98.25 82 CYS A N 1
ATOM 602 C CA . CYS A 1 82 ? 12.141 -2.386 -11.068 1.00 98.25 82 CYS A CA 1
ATOM 603 C C . CYS A 1 82 ? 11.313 -3.376 -11.886 1.00 98.25 82 CYS A C 1
ATOM 605 O O . CYS A 1 82 ? 10.386 -4.001 -11.368 1.00 98.25 82 CYS A O 1
ATOM 607 N N . MET A 1 83 ? 11.674 -3.548 -13.152 1.00 97.94 83 MET A N 1
ATOM 608 C CA . MET A 1 83 ? 11.087 -4.557 -14.024 1.00 97.94 83 MET A CA 1
ATOM 609 C C . MET A 1 83 ? 12.036 -5.745 -14.097 1.00 97.94 83 MET A C 1
ATOM 611 O O . MET A 1 83 ? 13.123 -5.648 -14.670 1.00 97.94 83 MET A O 1
ATOM 615 N N . CYS A 1 84 ? 11.645 -6.868 -13.507 1.00 97.50 84 CYS A N 1
ATOM 616 C CA . CYS A 1 84 ? 12.395 -8.109 -13.636 1.00 97.50 84 CYS A CA 1
ATOM 617 C C . CYS A 1 84 ? 12.143 -8.751 -14.999 1.00 97.50 84 CYS A C 1
ATOM 619 O O . CYS A 1 84 ? 11.076 -8.595 -15.593 1.00 97.50 84 CYS A O 1
ATOM 621 N N . ASN A 1 85 ? 13.114 -9.515 -15.491 1.00 96.75 85 ASN A N 1
ATOM 622 C CA . ASN A 1 85 ? 12.902 -10.324 -16.682 1.00 96.75 85 ASN A CA 1
ATOM 623 C C . ASN A 1 85 ? 11.743 -11.308 -16.445 1.00 96.75 85 ASN A C 1
ATOM 625 O O . ASN A 1 85 ? 11.715 -11.967 -15.407 1.00 96.75 85 ASN A O 1
ATOM 629 N N . ASN A 1 86 ? 10.815 -11.424 -17.399 1.00 95.12 86 ASN A N 1
ATOM 630 C CA . ASN A 1 86 ? 9.561 -12.187 -17.266 1.00 95.12 86 ASN A CA 1
ATOM 631 C C . ASN A 1 86 ? 8.619 -11.692 -16.1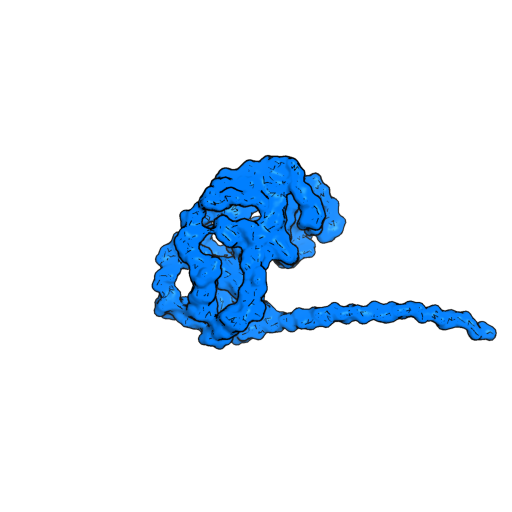48 1.00 95.12 86 ASN A C 1
ATOM 633 O O . ASN A 1 86 ? 7.875 -12.487 -15.571 1.00 95.12 86 ASN A O 1
ATOM 637 N N . ALA A 1 87 ? 8.652 -10.395 -15.832 1.00 95.88 87 ALA A N 1
ATOM 638 C CA . ALA A 1 87 ? 7.711 -9.764 -14.912 1.00 95.88 87 ALA A CA 1
ATOM 639 C C . ALA A 1 87 ? 6.243 -10.080 -15.263 1.00 95.88 87 ALA A C 1
ATOM 641 O O . ALA A 1 87 ? 5.831 -9.960 -16.417 1.00 95.88 87 ALA A O 1
ATOM 642 N N . VAL A 1 88 ? 5.442 -10.438 -14.255 1.00 94.44 88 VAL A N 1
ATOM 643 C CA . VAL A 1 88 ? 4.019 -10.797 -14.439 1.00 94.44 88 VAL A CA 1
ATOM 644 C C . VAL A 1 88 ? 3.109 -9.615 -14.719 1.00 94.44 88 VAL A C 1
ATOM 646 O O . VAL A 1 88 ? 2.050 -9.783 -15.321 1.00 94.44 88 VAL A O 1
ATOM 649 N N . THR A 1 89 ? 3.509 -8.427 -14.272 1.00 95.06 89 THR A N 1
ATOM 650 C CA . THR A 1 89 ? 2.722 -7.203 -14.404 1.00 95.06 89 THR A CA 1
ATOM 651 C C . THR A 1 89 ? 3.538 -6.172 -15.169 1.00 95.06 89 THR A C 1
ATOM 653 O O . THR A 1 89 ? 4.661 -5.846 -14.789 1.00 95.06 89 THR A O 1
ATOM 656 N N . GLY A 1 90 ? 2.986 -5.650 -16.264 1.00 95.69 90 GLY A N 1
ATOM 657 C CA . GLY A 1 90 ? 3.656 -4.640 -17.082 1.00 95.69 90 GLY A CA 1
ATOM 658 C C . GLY A 1 90 ? 3.828 -3.301 -16.357 1.00 95.69 90 GLY A C 1
ATOM 659 O O . GLY A 1 90 ? 3.050 -2.956 -15.465 1.00 95.69 90 GLY A O 1
ATOM 660 N N . ALA A 1 91 ? 4.821 -2.515 -16.781 1.00 96.25 91 ALA A N 1
ATOM 661 C CA . ALA A 1 91 ? 5.167 -1.241 -16.149 1.00 96.25 91 ALA A CA 1
ATOM 662 C C . ALA A 1 91 ? 3.990 -0.252 -16.083 1.00 96.25 91 ALA A C 1
ATOM 664 O O . ALA A 1 91 ? 3.796 0.394 -15.060 1.00 96.25 91 ALA A O 1
ATOM 665 N N . SER A 1 92 ? 3.169 -0.163 -17.135 1.00 95.50 92 SER A N 1
ATOM 666 C CA . SER A 1 92 ? 2.003 0.732 -17.161 1.00 95.50 92 SER A CA 1
ATOM 667 C C . SER A 1 92 ? 0.978 0.397 -16.076 1.00 95.50 92 SER A C 1
ATOM 669 O O . SER A 1 92 ? 0.494 1.298 -15.400 1.00 95.50 92 SER A O 1
ATOM 671 N N . VAL A 1 93 ? 0.691 -0.891 -15.868 1.00 95.94 93 VAL A N 1
ATOM 672 C CA . VAL A 1 93 ? -0.235 -1.358 -14.826 1.00 95.94 93 VAL A CA 1
ATOM 673 C C . VAL A 1 93 ? 0.352 -1.115 -13.437 1.00 95.94 93 VAL A C 1
ATOM 675 O O . VAL A 1 93 ? -0.366 -0.659 -12.551 1.00 95.94 93 VAL A O 1
ATOM 678 N N . MET A 1 94 ? 1.655 -1.359 -13.253 1.00 97.31 94 MET A N 1
ATOM 679 C CA . MET A 1 94 ? 2.353 -1.057 -11.997 1.00 97.31 94 MET A CA 1
ATOM 680 C C . MET A 1 94 ? 2.265 0.433 -11.648 1.00 97.31 94 MET A C 1
ATOM 682 O O . MET A 1 94 ? 1.885 0.779 -10.533 1.00 97.31 94 MET A O 1
ATOM 686 N N . ILE A 1 95 ? 2.583 1.305 -12.611 1.00 97.06 95 ILE A N 1
ATOM 687 C CA . ILE A 1 95 ? 2.546 2.765 -12.455 1.00 97.06 95 ILE A CA 1
ATOM 688 C C . ILE A 1 95 ? 1.127 3.243 -12.150 1.00 97.06 95 ILE A C 1
ATOM 690 O O . ILE A 1 95 ? 0.934 3.993 -11.199 1.00 97.06 95 ILE A O 1
ATOM 694 N N . ASP A 1 96 ? 0.130 2.800 -12.918 1.00 95.88 96 ASP A N 1
ATOM 695 C CA . ASP A 1 96 ? -1.258 3.219 -12.708 1.00 95.88 96 ASP A CA 1
ATOM 696 C C . ASP A 1 96 ? -1.792 2.750 -11.347 1.00 95.88 96 ASP A C 1
ATOM 698 O O . ASP A 1 96 ? -2.351 3.542 -10.589 1.00 95.88 96 ASP A O 1
ATOM 702 N N . THR A 1 97 ? -1.565 1.484 -10.989 1.00 96.19 97 THR A N 1
ATOM 703 C CA . THR A 1 97 ? -2.105 0.909 -9.747 1.00 96.19 97 THR A CA 1
ATOM 704 C C . THR A 1 97 ? -1.436 1.512 -8.517 1.00 96.19 97 THR A C 1
ATOM 706 O O . THR A 1 97 ? -2.127 1.931 -7.588 1.00 96.19 97 THR A O 1
ATOM 709 N N . MET A 1 98 ? -0.106 1.653 -8.531 1.00 96.62 98 MET A N 1
ATOM 710 C CA . MET A 1 98 ? 0.617 2.378 -7.486 1.00 96.62 98 MET A CA 1
ATOM 711 C C . MET A 1 98 ? 0.190 3.853 -7.450 1.00 96.62 98 MET A C 1
ATOM 713 O O . MET A 1 98 ? 0.020 4.425 -6.376 1.00 96.62 98 MET A O 1
ATOM 717 N N . GLY A 1 99 ? -0.095 4.454 -8.607 1.00 95.75 99 GLY A N 1
ATOM 718 C CA . GLY A 1 99 ? -0.689 5.783 -8.758 1.00 95.75 99 GLY A CA 1
ATOM 719 C C . GLY A 1 99 ? -1.980 5.986 -7.961 1.00 95.75 99 GLY A C 1
ATOM 720 O O . GLY A 1 99 ? -2.212 7.076 -7.435 1.00 95.75 99 GLY A O 1
ATOM 721 N N . ARG A 1 100 ? -2.789 4.938 -7.800 1.00 95.62 100 ARG A N 1
ATOM 722 C CA . ARG A 1 100 ? -4.042 4.987 -7.034 1.00 95.62 100 ARG A CA 1
ATOM 723 C C . ARG A 1 100 ? -3.839 4.869 -5.524 1.00 95.62 100 ARG A C 1
ATOM 725 O O . ARG A 1 100 ? -4.744 5.237 -4.784 1.00 95.62 100 ARG A O 1
ATOM 732 N N . VAL A 1 101 ? -2.683 4.403 -5.044 1.00 96.50 101 VAL A N 1
ATOM 733 C CA . VAL A 1 101 ? -2.369 4.410 -3.605 1.00 96.50 101 VAL A CA 1
ATOM 734 C C . VAL A 1 101 ? -2.337 5.864 -3.109 1.00 96.50 101 VAL A C 1
ATOM 736 O O . VAL A 1 101 ? -1.632 6.680 -3.712 1.00 96.50 101 VAL A O 1
ATOM 739 N N . PRO A 1 102 ? -3.056 6.217 -2.024 1.00 95.50 102 PRO A N 1
ATOM 740 C CA . PRO A 1 102 ? -3.050 7.581 -1.500 1.00 95.50 102 PRO A CA 1
ATOM 741 C C . PRO A 1 102 ? -1.633 8.088 -1.216 1.00 95.50 102 PRO A C 1
ATOM 743 O O . PRO A 1 102 ? -0.805 7.364 -0.654 1.00 95.50 102 PRO A O 1
ATOM 746 N N . ALA A 1 103 ? -1.359 9.345 -1.578 1.00 95.00 103 ALA A N 1
ATOM 747 C CA . ALA A 1 103 ? -0.019 9.927 -1.490 1.00 95.00 103 ALA A CA 1
ATOM 748 C C . ALA A 1 103 ? 0.630 9.802 -0.094 1.00 95.00 103 ALA A C 1
ATOM 750 O O . ALA A 1 103 ? 1.800 9.416 -0.053 1.00 95.00 103 ALA A O 1
ATOM 751 N N . PRO A 1 104 ? -0.085 10.015 1.035 1.00 94.50 104 PRO A N 1
ATOM 752 C CA . PRO A 1 104 ? 0.483 9.848 2.376 1.00 94.50 104 PRO A CA 1
ATOM 753 C C . PRO A 1 104 ? 0.976 8.436 2.692 1.00 94.50 104 PRO A C 1
ATOM 755 O O . PRO A 1 104 ? 1.798 8.274 3.583 1.00 94.50 104 PRO A O 1
ATOM 758 N N . ILE A 1 105 ? 0.474 7.418 1.991 1.00 96.56 105 ILE A N 1
ATOM 759 C CA . ILE A 1 105 ? 0.909 6.031 2.164 1.00 96.56 105 ILE A CA 1
ATOM 760 C C . ILE A 1 105 ? 2.056 5.752 1.189 1.00 96.56 105 ILE A C 1
ATOM 762 O O . ILE A 1 105 ? 3.130 5.312 1.596 1.00 96.56 105 ILE A O 1
ATOM 766 N N . ARG A 1 106 ? 1.858 6.076 -0.096 1.00 95.38 106 ARG A N 1
ATOM 767 C CA . ARG A 1 106 ? 2.822 5.779 -1.165 1.00 95.38 106 ARG A CA 1
ATOM 768 C C . ARG A 1 106 ? 4.177 6.456 -0.973 1.00 95.38 106 ARG A C 1
ATOM 770 O O . ARG A 1 106 ? 5.186 5.863 -1.337 1.00 95.38 106 ARG A O 1
ATOM 777 N N . LEU A 1 107 ? 4.228 7.664 -0.400 1.00 95.25 107 LEU A N 1
ATOM 778 C CA . LEU A 1 107 ? 5.479 8.428 -0.255 1.00 95.25 107 LEU A CA 1
ATOM 779 C C . LEU A 1 107 ? 6.555 7.704 0.569 1.00 95.25 107 LEU A C 1
ATOM 781 O O . LEU A 1 107 ? 7.726 8.076 0.511 1.00 95.25 107 LEU A O 1
ATOM 785 N N . TYR A 1 108 ? 6.168 6.691 1.346 1.00 96.38 108 TYR A N 1
ATOM 786 C CA . TYR A 1 108 ? 7.098 5.891 2.130 1.00 96.38 108 TYR A CA 1
ATOM 787 C C . TYR A 1 108 ? 7.793 4.792 1.320 1.00 96.38 108 TYR A C 1
ATOM 789 O O . TYR A 1 108 ? 8.847 4.325 1.754 1.00 96.38 108 TYR A O 1
ATOM 797 N N . ASN A 1 109 ? 7.257 4.408 0.159 1.00 96.56 109 ASN A N 1
ATOM 798 C CA . ASN A 1 109 ? 7.878 3.430 -0.725 1.00 96.56 109 ASN A CA 1
ATOM 799 C C . ASN A 1 109 ? 9.054 4.052 -1.477 1.00 96.56 109 ASN A C 1
ATOM 801 O O . ASN A 1 109 ? 8.912 5.057 -2.171 1.00 96.56 109 ASN A O 1
ATOM 805 N N . LYS A 1 110 ? 10.209 3.389 -1.420 1.00 97.62 110 LYS A N 1
ATOM 806 C CA . LYS A 1 110 ? 11.378 3.724 -2.243 1.00 97.62 110 LYS A CA 1
ATOM 807 C C . LYS A 1 110 ? 11.335 3.028 -3.594 1.00 97.62 110 LYS A C 1
ATOM 809 O O . LYS A 1 110 ? 11.736 3.619 -4.596 1.00 97.62 110 LYS A O 1
ATOM 814 N N . ALA A 1 111 ? 10.847 1.789 -3.625 1.00 98.12 111 ALA A N 1
ATOM 815 C CA . ALA A 1 111 ? 10.713 1.040 -4.863 1.00 98.12 111 ALA A CA 1
ATOM 816 C C . ALA A 1 111 ? 9.495 0.111 -4.889 1.00 98.12 111 ALA A C 1
ATOM 818 O O . ALA A 1 111 ? 8.956 -0.297 -3.858 1.00 98.12 111 ALA A O 1
ATOM 819 N N . MET A 1 112 ? 9.095 -0.245 -6.103 1.00 97.69 112 MET A N 1
ATOM 820 C CA . MET A 1 112 ? 8.202 -1.351 -6.405 1.00 97.69 112 MET A CA 1
ATOM 821 C C . MET A 1 112 ? 8.852 -2.255 -7.449 1.00 97.69 112 M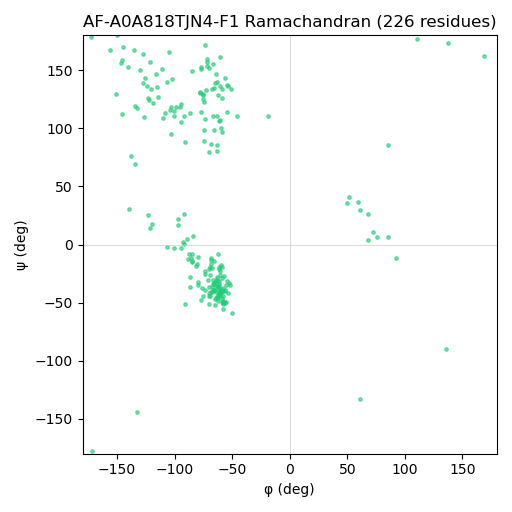ET A C 1
ATOM 823 O O . MET A 1 112 ? 9.466 -1.779 -8.404 1.00 97.69 112 MET A O 1
ATOM 827 N N . VAL A 1 113 ? 8.716 -3.562 -7.271 1.00 97.94 113 VAL A N 1
ATOM 828 C CA . VAL A 1 113 ? 9.334 -4.576 -8.121 1.00 97.94 113 VAL A CA 1
ATOM 829 C C . VAL A 1 113 ? 8.240 -5.415 -8.761 1.00 97.94 113 VAL A C 1
ATOM 831 O O . VAL A 1 113 ? 7.437 -6.029 -8.060 1.00 97.94 113 VAL A O 1
ATOM 834 N N . SER A 1 114 ? 8.210 -5.445 -10.092 1.00 97.38 114 SER A N 1
ATOM 835 C CA . SER A 1 114 ? 7.398 -6.406 -10.834 1.00 97.38 114 SER A CA 1
ATOM 836 C C . SER A 1 114 ? 8.241 -7.639 -11.130 1.00 97.38 114 SER A C 1
ATOM 838 O O . SER A 1 114 ? 9.200 -7.577 -11.903 1.00 97.38 114 SER A O 1
ATOM 840 N N . SER A 1 115 ? 7.899 -8.742 -10.473 1.00 95.81 115 SER A N 1
ATOM 841 C CA . SER A 1 115 ? 8.678 -9.979 -10.439 1.00 95.81 115 SER A CA 1
ATOM 842 C C . SER A 1 115 ? 8.056 -11.074 -11.313 1.00 95.81 115 SER A C 1
ATOM 844 O O . SER A 1 115 ? 6.896 -10.960 -11.718 1.00 95.81 115 SER A O 1
ATOM 846 N N . PRO A 1 116 ? 8.789 -12.161 -11.614 1.00 94.38 116 PRO A N 1
ATOM 847 C CA . PRO A 1 116 ? 8.205 -13.347 -12.238 1.00 94.38 116 PRO A CA 1
ATOM 848 C C . PRO A 1 116 ? 7.113 -13.999 -11.379 1.00 94.38 116 PRO A C 1
ATOM 850 O O . PRO A 1 116 ? 7.038 -13.789 -10.167 1.00 94.38 116 PRO A O 1
ATOM 853 N N . ALA A 1 117 ? 6.273 -14.825 -12.004 1.00 90.56 117 ALA A N 1
ATOM 854 C CA . ALA A 1 117 ? 5.163 -15.476 -11.313 1.00 90.56 117 ALA A CA 1
ATOM 855 C C . ALA A 1 117 ? 5.671 -16.451 -10.250 1.00 90.56 117 ALA A C 1
ATOM 857 O O . ALA A 1 117 ? 6.612 -17.204 -10.492 1.00 90.56 117 ALA A O 1
ATOM 858 N N . GLY A 1 118 ? 5.015 -16.468 -9.089 1.00 83.50 118 GLY A N 1
ATOM 859 C CA . GLY A 1 118 ? 5.234 -17.496 -8.067 1.00 83.50 118 GLY A CA 1
ATOM 860 C C . GLY A 1 118 ? 6.518 -17.356 -7.243 1.00 83.50 118 GLY A C 1
ATOM 861 O O . GLY A 1 118 ? 6.789 -18.231 -6.427 1.00 83.50 118 GLY A O 1
ATOM 862 N N . VAL A 1 119 ? 7.290 -16.271 -7.393 1.00 86.81 119 VAL A N 1
ATOM 863 C CA . VAL A 1 119 ? 8.557 -16.099 -6.649 1.00 86.81 119 VAL A CA 1
ATOM 864 C C . VAL A 1 119 ? 8.395 -15.505 -5.242 1.00 86.81 119 V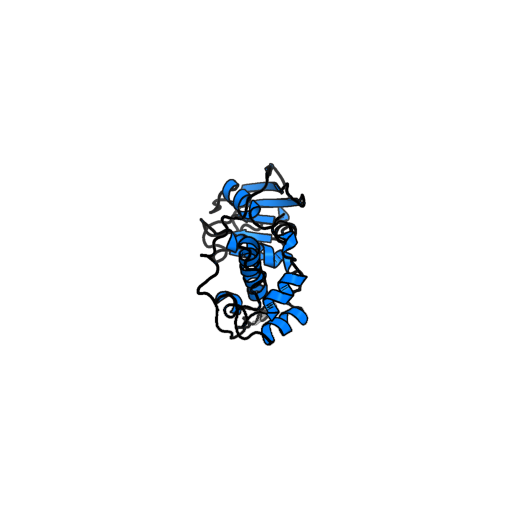AL A C 1
ATOM 866 O O . VAL A 1 119 ? 9.327 -15.594 -4.449 1.00 86.81 119 VAL A O 1
ATOM 869 N N . CYS A 1 120 ? 7.236 -14.917 -4.913 1.00 81.38 120 CYS A N 1
ATOM 870 C CA . CYS A 1 120 ? 6.982 -14.305 -3.597 1.00 81.38 120 CYS A CA 1
ATOM 871 C C . CYS A 1 120 ? 5.570 -14.551 -3.021 1.00 81.38 120 CYS A C 1
ATOM 873 O O . CYS A 1 120 ? 5.034 -13.702 -2.326 1.00 81.38 120 CYS A O 1
ATOM 875 N N . GLY A 1 121 ? 4.928 -15.690 -3.321 1.00 81.25 121 GLY A N 1
ATOM 876 C CA . GLY A 1 121 ? 3.632 -16.065 -2.712 1.00 81.25 121 GLY A CA 1
ATOM 877 C C . GLY A 1 121 ? 2.424 -15.197 -3.104 1.00 81.25 121 GLY A C 1
ATOM 878 O O . GLY A 1 121 ? 1.325 -15.416 -2.608 1.00 81.25 121 GLY A O 1
ATOM 879 N N . GLY A 1 122 ? 2.617 -14.235 -4.006 1.00 89.12 122 GLY A N 1
ATOM 880 C CA . GLY A 1 122 ? 1.621 -13.234 -4.363 1.00 89.12 122 GLY A CA 1
ATOM 881 C C . GLY A 1 122 ? 2.291 -11.874 -4.443 1.00 89.12 122 GLY A C 1
ATOM 882 O O . GLY A 1 122 ? 2.773 -11.488 -5.508 1.00 89.12 122 GLY A O 1
ATOM 883 N N . ALA A 1 123 ? 2.320 -11.181 -3.312 1.00 93.12 123 ALA A N 1
ATOM 884 C CA . ALA A 1 123 ? 3.046 -9.942 -3.082 1.00 93.12 123 ALA A CA 1
ATOM 885 C C . ALA A 1 123 ? 3.753 -10.018 -1.728 1.00 93.12 123 ALA A C 1
ATOM 887 O O . ALA A 1 123 ? 3.496 -10.919 -0.930 1.00 93.12 123 ALA A O 1
ATOM 888 N N . GLY A 1 124 ? 4.658 -9.081 -1.496 1.00 92.44 124 GLY A N 1
ATOM 889 C CA . GLY A 1 124 ? 5.253 -8.881 -0.188 1.00 92.44 124 GLY A CA 1
ATOM 890 C C . GLY A 1 124 ? 6.100 -7.625 -0.159 1.00 92.44 124 GLY A C 1
ATOM 891 O O . GLY A 1 124 ? 6.236 -6.911 -1.156 1.00 92.44 124 GLY A O 1
ATOM 892 N N . SER A 1 125 ? 6.735 -7.375 0.976 1.00 92.50 125 SER A N 1
ATOM 893 C CA . SER A 1 125 ? 7.576 -6.201 1.167 1.00 92.50 125 SER A CA 1
ATOM 894 C C . SER A 1 125 ? 8.829 -6.537 1.970 1.00 92.50 125 SER A C 1
ATOM 896 O O . SER A 1 125 ? 8.881 -7.490 2.744 1.00 92.50 125 SER A O 1
ATOM 898 N N . SER A 1 126 ? 9.887 -5.763 1.740 1.00 92.69 126 SER A N 1
ATOM 899 C CA . SER A 1 126 ? 11.130 -5.837 2.507 1.00 92.69 126 SER A CA 1
ATOM 900 C C . SER A 1 126 ? 11.726 -4.444 2.623 1.00 92.69 126 SER A C 1
ATOM 902 O O . SER A 1 126 ? 12.189 -3.869 1.635 1.00 92.69 126 SER A O 1
ATOM 904 N N . GLY A 1 127 ? 11.733 -3.900 3.840 1.00 93.00 127 GLY A N 1
ATOM 905 C CA . GLY A 1 127 ? 12.035 -2.487 4.054 1.00 93.00 127 GLY A CA 1
ATOM 906 C C . GLY A 1 127 ? 11.020 -1.606 3.323 1.00 93.00 127 GLY A C 1
ATOM 907 O O . GLY A 1 127 ? 9.824 -1.865 3.373 1.00 93.00 127 GLY A O 1
ATOM 908 N N . ASP A 1 128 ? 11.506 -0.596 2.603 1.00 97.00 128 ASP A N 1
ATOM 909 C CA . ASP A 1 128 ? 10.663 0.352 1.859 1.00 97.00 128 ASP A CA 1
ATOM 910 C C . ASP A 1 128 ? 10.426 -0.090 0.392 1.00 97.00 128 ASP A C 1
ATOM 912 O O . ASP A 1 128 ? 10.280 0.747 -0.506 1.00 97.00 128 ASP A O 1
ATOM 916 N N . VAL A 1 129 ? 10.492 -1.398 0.118 1.00 97.75 129 VAL A N 1
ATOM 917 C CA . VAL A 1 129 ? 10.372 -1.986 -1.227 1.00 97.75 129 VAL A CA 1
ATOM 918 C C . VAL A 1 129 ? 9.240 -3.003 -1.251 1.00 97.75 129 VAL A C 1
ATOM 920 O O . VAL A 1 129 ? 9.240 -3.941 -0.454 1.00 97.75 129 VAL A O 1
ATOM 923 N N . SER A 1 130 ? 8.312 -2.837 -2.193 1.00 97.38 130 SER A N 1
ATOM 924 C CA . SER A 1 130 ? 7.199 -3.767 -2.430 1.00 97.38 130 SER A CA 1
ATOM 925 C C . SER A 1 130 ? 7.466 -4.653 -3.645 1.00 97.38 130 SER A C 1
ATOM 927 O O . SER A 1 130 ? 7.990 -4.184 -4.655 1.00 97.38 130 SER A O 1
ATOM 929 N N . TYR A 1 131 ? 7.057 -5.913 -3.576 1.00 96.75 131 TYR A N 1
ATOM 930 C CA . TYR A 1 131 ? 7.245 -6.939 -4.597 1.00 96.75 131 TYR A CA 1
ATOM 931 C C . TYR A 1 131 ? 5.889 -7.462 -5.049 1.00 96.75 131 TYR A C 1
ATOM 933 O O . TYR A 1 131 ? 5.044 -7.794 -4.223 1.00 96.75 131 TYR A O 1
ATOM 941 N N . TYR A 1 132 ? 5.703 -7.575 -6.360 1.00 96.44 132 TYR A N 1
ATOM 942 C CA . TYR A 1 132 ? 4.457 -8.028 -6.968 1.00 96.44 132 TYR A CA 1
ATOM 943 C C . TYR A 1 132 ? 4.765 -9.192 -7.912 1.00 96.44 132 TYR A C 1
ATOM 945 O O . TYR A 1 132 ? 5.400 -9.017 -8.953 1.00 96.44 132 TYR A O 1
ATOM 953 N N . CYS A 1 133 ? 4.343 -10.395 -7.522 1.00 93.69 133 CYS A N 1
ATOM 954 C CA . CYS A 1 133 ? 4.670 -11.672 -8.169 1.00 93.69 133 CYS A CA 1
ATOM 955 C C . CYS A 1 133 ? 3.425 -12.439 -8.644 1.00 93.69 133 CYS A C 1
ATOM 957 O O . CYS A 1 133 ? 3.505 -13.632 -8.943 1.00 93.69 133 CYS A O 1
ATOM 959 N N . SER A 1 134 ? 2.260 -11.787 -8.698 1.00 92.12 134 SER A N 1
ATOM 960 C CA . SER A 1 134 ? 1.065 -12.297 -9.382 1.00 92.12 134 SER A CA 1
ATOM 961 C C . SER A 1 134 ? 0.474 -11.243 -10.308 1.00 92.12 134 SER A C 1
ATOM 963 O O . SER A 1 134 ? 0.588 -10.043 -10.067 1.00 92.12 134 SER A O 1
ATOM 965 N N . SER A 1 135 ? -0.157 -11.703 -11.385 1.00 87.31 135 SER A N 1
ATOM 966 C CA . SER A 1 135 ? -0.892 -10.844 -12.312 1.00 87.31 135 SER A CA 1
ATOM 967 C C . SER A 1 135 ? -2.196 -10.338 -11.688 1.00 87.31 135 SER A C 1
ATOM 969 O O . SER A 1 135 ? -2.775 -11.015 -10.842 1.00 87.31 135 SER A O 1
ATOM 971 N N . ASN A 1 136 ? -2.713 -9.212 -12.190 1.00 81.81 136 ASN A N 1
ATOM 972 C CA . ASN A 1 136 ? -4.040 -8.671 -11.848 1.00 81.81 136 ASN A CA 1
ATOM 973 C C . ASN A 1 136 ? -4.236 -8.368 -10.354 1.00 81.81 136 ASN A C 1
ATOM 975 O O . ASN A 1 136 ? -5.319 -8.566 -9.807 1.00 81.81 136 ASN A O 1
ATOM 979 N N . MET A 1 137 ? -3.190 -7.887 -9.686 1.00 88.94 137 MET A N 1
ATOM 980 C CA . MET A 1 137 ? -3.309 -7.488 -8.289 1.00 88.94 137 MET A CA 1
ATOM 981 C C . MET A 1 137 ? -4.196 -6.259 -8.123 1.00 88.94 137 MET A C 1
ATOM 983 O O . MET A 1 137 ? -4.066 -5.265 -8.836 1.00 88.94 137 MET A O 1
ATOM 987 N N . HIS A 1 138 ? -5.092 -6.343 -7.145 1.00 92.12 138 HIS A N 1
ATOM 988 C CA . HIS A 1 138 ? -6.002 -5.267 -6.788 1.00 92.12 138 HIS A CA 1
ATOM 989 C C . HIS A 1 138 ? -5.233 -4.114 -6.132 1.00 92.12 138 HIS A C 1
ATOM 991 O O . HIS A 1 138 ? -4.226 -4.324 -5.455 1.00 92.12 138 HIS A O 1
ATOM 997 N N . VAL A 1 139 ? -5.744 -2.886 -6.263 1.00 95.25 139 VAL A N 1
ATOM 998 C CA . VAL A 1 139 ? -5.160 -1.702 -5.603 1.00 95.25 139 VAL A CA 1
ATOM 999 C C . VAL A 1 139 ? -5.079 -1.856 -4.079 1.00 95.25 139 VAL A C 1
ATOM 1001 O O . VAL A 1 139 ? -4.173 -1.307 -3.463 1.00 95.25 139 VAL A O 1
ATOM 1004 N N . SER A 1 140 ? -5.960 -2.654 -3.468 1.00 96.50 140 SER A N 1
ATOM 1005 C CA . SER A 1 140 ? -5.884 -3.004 -2.046 1.00 96.50 140 SER A CA 1
ATOM 1006 C C . SER A 1 140 ? -4.563 -3.675 -1.671 1.00 96.50 140 SER A C 1
ATOM 1008 O O . SER A 1 140 ? -4.015 -3.357 -0.622 1.00 96.50 140 SER A O 1
ATOM 1010 N N . VAL A 1 141 ? -4.007 -4.523 -2.542 1.00 96.69 141 VAL A N 1
ATOM 1011 C CA . VAL A 1 141 ? -2.693 -5.150 -2.333 1.00 96.69 141 VAL A CA 1
ATOM 1012 C C . VAL A 1 141 ? -1.583 -4.103 -2.406 1.00 96.69 141 VAL A C 1
ATOM 1014 O O . VAL A 1 141 ? -0.693 -4.091 -1.568 1.00 96.69 141 VAL A O 1
ATOM 1017 N N . PHE A 1 142 ? -1.661 -3.152 -3.339 1.00 97.44 142 PHE A N 1
ATOM 1018 C CA . PHE A 1 142 ? -0.683 -2.059 -3.406 1.00 97.44 142 PHE A CA 1
ATOM 1019 C C . PHE A 1 142 ? -0.742 -1.160 -2.165 1.00 97.44 142 PHE A C 1
ATOM 1021 O O . PHE A 1 142 ? 0.293 -0.779 -1.628 1.00 97.44 142 PHE A O 1
ATOM 1028 N N . ILE A 1 143 ? -1.947 -0.855 -1.672 1.00 98.19 143 ILE A N 1
ATOM 1029 C CA . ILE A 1 143 ? -2.129 -0.118 -0.416 1.00 98.19 143 ILE A CA 1
ATOM 1030 C C . ILE A 1 143 ? -1.531 -0.907 0.754 1.00 98.19 143 ILE A C 1
ATOM 1032 O O . ILE A 1 143 ? -0.839 -0.314 1.577 1.00 98.19 143 ILE A O 1
ATOM 1036 N N . HIS A 1 144 ? -1.770 -2.220 0.812 1.00 98.06 144 HIS A N 1
ATOM 1037 C CA . HIS A 1 144 ? -1.232 -3.115 1.835 1.00 98.06 144 HIS A CA 1
ATOM 1038 C C . HIS A 1 144 ? 0.303 -3.093 1.857 1.00 98.06 144 HIS A C 1
ATOM 1040 O O . HIS A 1 144 ? 0.904 -2.747 2.873 1.00 98.06 144 HIS A O 1
ATOM 1046 N N . GLU A 1 145 ? 0.950 -3.358 0.720 1.00 97.81 145 GLU A N 1
ATOM 1047 C CA . GLU A 1 145 ? 2.414 -3.387 0.657 1.00 97.81 145 GLU A CA 1
ATOM 1048 C C . GLU A 1 145 ? 3.045 -2.015 0.917 1.00 97.81 145 GLU A C 1
ATOM 1050 O O . GLU A 1 145 ? 4.122 -1.914 1.512 1.00 97.81 145 GLU A O 1
ATOM 1055 N N . SER A 1 146 ? 2.377 -0.931 0.512 1.00 98.00 146 SER A N 1
ATOM 1056 C CA . SER A 1 146 ? 2.818 0.421 0.857 1.00 98.00 146 SER A CA 1
ATOM 1057 C C . SER A 1 146 ? 2.607 0.758 2.335 1.00 98.00 146 SER A C 1
ATOM 1059 O O . SER A 1 146 ? 3.398 1.501 2.920 1.00 98.00 146 SER A O 1
ATOM 1061 N N . ALA A 1 147 ? 1.592 0.184 2.984 1.00 98.31 147 ALA A N 1
ATOM 1062 C CA . ALA A 1 147 ? 1.368 0.367 4.412 1.00 98.31 147 ALA A CA 1
ATOM 1063 C C . ALA A 1 147 ? 2.508 -0.229 5.252 1.00 98.31 147 ALA A C 1
ATOM 1065 O O . ALA A 1 147 ? 2.875 0.372 6.262 1.00 98.31 147 ALA A O 1
ATOM 1066 N N . HIS A 1 148 ? 3.144 -1.318 4.811 1.00 98.12 148 HIS A N 1
ATOM 1067 C CA . HIS A 1 148 ? 4.363 -1.821 5.457 1.00 98.12 148 HIS A CA 1
ATOM 1068 C C . HIS A 1 148 ? 5.524 -0.815 5.402 1.00 98.12 148 HIS A C 1
ATOM 1070 O O . HIS A 1 148 ? 6.245 -0.655 6.386 1.00 98.12 148 HIS A O 1
ATOM 1076 N N . SER A 1 149 ? 5.671 -0.056 4.310 1.00 97.75 149 SER A N 1
ATOM 1077 C CA . SER A 1 149 ? 6.670 1.028 4.235 1.00 97.75 149 SER A CA 1
ATOM 1078 C C . SER A 1 149 ? 6.298 2.213 5.145 1.00 97.75 149 SER A C 1
ATOM 1080 O O . SER A 1 149 ? 7.158 2.842 5.772 1.00 97.75 149 SER A O 1
ATOM 1082 N N . MET A 1 150 ? 5.000 2.516 5.251 1.00 96.88 150 MET A N 1
ATOM 1083 C CA . MET A 1 150 ? 4.463 3.556 6.137 1.00 96.88 150 MET A CA 1
ATOM 1084 C C . MET A 1 150 ? 4.585 3.195 7.625 1.00 96.88 150 MET A C 1
ATOM 1086 O O . MET A 1 150 ? 4.656 4.100 8.464 1.00 96.88 150 MET A O 1
ATOM 1090 N N . ASP A 1 151 ? 4.624 1.904 7.964 1.00 97.56 151 ASP A N 1
ATOM 1091 C CA . ASP A 1 151 ? 4.624 1.390 9.333 1.00 97.56 151 ASP A CA 1
ATOM 1092 C C . ASP A 1 151 ? 5.688 2.080 10.202 1.00 97.56 151 ASP A C 1
ATOM 1094 O O . ASP A 1 151 ? 5.357 2.773 11.166 1.00 97.56 151 ASP A O 1
ATOM 1098 N N . ARG A 1 152 ? 6.971 2.008 9.816 1.00 95.25 152 ARG A N 1
ATOM 1099 C CA . ARG A 1 152 ? 8.090 2.651 10.544 1.00 95.25 152 ARG A CA 1
ATOM 1100 C C . ARG A 1 152 ? 8.081 2.338 12.053 1.00 95.25 152 ARG A C 1
ATOM 1102 O O . ARG A 1 152 ? 8.404 3.201 12.867 1.00 95.25 152 ARG A O 1
ATOM 1109 N N . GLY A 1 153 ? 7.687 1.117 12.418 1.00 95.81 153 GLY A N 1
ATOM 1110 C CA . GLY A 1 153 ? 7.615 0.649 13.804 1.00 95.81 153 GLY A CA 1
ATOM 1111 C C . GLY A 1 153 ? 6.312 0.975 14.544 1.00 95.81 153 GLY A C 1
ATOM 1112 O O . GLY A 1 153 ? 6.230 0.691 15.737 1.00 95.81 153 GLY A O 1
ATOM 1113 N N . LYS A 1 154 ? 5.289 1.531 13.879 1.00 97.38 154 LYS A N 1
ATOM 1114 C CA . LYS A 1 154 ? 3.963 1.765 14.482 1.00 97.38 154 LYS A CA 1
ATOM 1115 C C . LYS A 1 154 ? 3.308 0.453 14.907 1.00 97.38 154 LYS A C 1
ATOM 1117 O O . LYS A 1 154 ? 2.808 0.367 16.018 1.00 97.38 154 LYS A O 1
ATOM 1122 N N . SER A 1 155 ? 3.378 -0.588 14.084 1.00 97.56 155 SER A N 1
ATOM 1123 C CA . SER A 1 155 ? 2.839 -1.922 14.358 1.00 97.56 155 SER A CA 1
ATOM 1124 C C . SER A 1 155 ? 3.513 -2.597 15.559 1.00 97.56 155 SER A C 1
ATOM 1126 O O . SER A 1 155 ? 2.908 -3.394 16.278 1.00 97.56 155 SER A O 1
ATOM 1128 N N . ALA A 1 156 ? 4.774 -2.250 15.821 1.00 96.88 156 ALA A N 1
ATOM 1129 C CA . ALA A 1 156 ? 5.526 -2.725 16.972 1.00 96.88 156 ALA A CA 1
ATOM 1130 C C . ALA A 1 156 ? 5.294 -1.882 18.237 1.00 96.88 156 ALA A C 1
ATOM 1132 O O . ALA A 1 156 ? 5.703 -2.310 19.318 1.00 96.88 156 ALA A O 1
ATOM 1133 N N . SER A 1 157 ? 4.655 -0.714 18.125 1.00 97.75 157 SER A N 1
ATOM 1134 C CA . SER A 1 157 ? 4.467 0.213 19.239 1.00 97.75 157 SER A CA 1
ATOM 1135 C C . SER A 1 157 ? 3.445 -0.309 20.254 1.00 97.75 157 SER A C 1
ATOM 1137 O O . SER A 1 157 ? 2.534 -1.077 19.924 1.00 97.75 157 SER A O 1
ATOM 1139 N N . SER A 1 158 ? 3.579 0.120 21.511 1.00 97.94 158 SER A N 1
ATOM 1140 C CA . SER A 1 158 ? 2.606 -0.193 22.562 1.00 97.94 158 SER A CA 1
ATOM 1141 C C . SER A 1 158 ? 1.219 0.339 22.220 1.00 97.94 158 SER A C 1
ATOM 1143 O O . SER A 1 158 ? 0.232 -0.349 22.437 1.00 97.94 158 SER A O 1
ATOM 1145 N N . GLU A 1 159 ? 1.123 1.523 21.612 1.00 98.00 159 GLU A N 1
ATOM 1146 C CA . GLU A 1 159 ? -0.157 2.131 21.240 1.00 98.00 159 GLU A CA 1
ATOM 1147 C C . GLU A 1 159 ? -0.942 1.262 20.256 1.00 98.00 159 GLU A C 1
ATOM 1149 O O . GLU A 1 159 ? -2.159 1.113 20.413 1.00 98.00 159 GLU A O 1
ATOM 1154 N N . TRP A 1 160 ? -0.258 0.683 19.262 1.00 98.19 160 TRP A N 1
ATOM 1155 C CA . TRP A 1 160 ? -0.882 -0.222 18.302 1.00 98.19 160 TRP A CA 1
ATOM 1156 C C . TRP A 1 160 ? -1.262 -1.550 18.945 1.00 98.19 160 TRP A C 1
ATOM 1158 O O . TRP A 1 160 ? -2.417 -1.970 18.861 1.00 98.19 160 TRP A O 1
ATOM 1168 N N . ARG A 1 161 ? -0.320 -2.189 19.646 1.00 98.00 161 ARG A N 1
ATOM 1169 C CA . ARG A 1 161 ? -0.551 -3.485 20.299 1.00 98.00 161 ARG A CA 1
ATOM 1170 C C . ARG A 1 161 ? -1.686 -3.418 21.316 1.00 98.00 161 ARG A C 1
ATOM 1172 O O . ARG A 1 161 ? -2.541 -4.299 21.336 1.00 98.00 161 ARG A O 1
ATOM 1179 N N . ASP A 1 162 ? -1.757 -2.341 22.090 1.00 98.25 162 ASP A N 1
ATOM 1180 C CA . ASP A 1 162 ? -2.833 -2.098 23.045 1.00 98.25 162 ASP A CA 1
ATOM 1181 C C . ASP A 1 162 ? -4.181 -1.851 22.354 1.00 98.25 162 ASP A C 1
ATOM 1183 O O . ASP A 1 162 ? -5.230 -2.246 22.866 1.00 98.25 162 ASP A O 1
ATOM 1187 N N . ALA A 1 163 ? -4.184 -1.173 21.202 1.00 97.94 163 ALA A N 1
ATOM 1188 C CA . ALA A 1 163 ? -5.397 -0.971 20.416 1.00 97.94 163 ALA A CA 1
ATOM 1189 C C . ALA A 1 163 ? -5.937 -2.301 19.878 1.00 97.94 163 ALA A C 1
ATOM 1191 O O . ALA A 1 163 ? -7.117 -2.590 20.065 1.00 97.94 163 ALA A O 1
ATOM 1192 N N . VAL A 1 164 ? -5.061 -3.133 19.312 1.00 98.12 164 VAL A N 1
ATOM 1193 C CA . VAL A 1 164 ? -5.389 -4.499 18.887 1.00 98.12 164 VAL A CA 1
ATOM 1194 C C . VAL A 1 164 ? -5.894 -5.324 20.074 1.00 98.12 164 VAL A C 1
ATOM 1196 O O . VAL A 1 164 ? -6.925 -5.979 19.964 1.00 98.12 164 VAL A O 1
ATOM 1199 N N . ALA A 1 165 ? -5.233 -5.268 21.234 1.00 97.75 165 ALA A N 1
ATOM 1200 C CA . ALA A 1 165 ? -5.634 -6.020 22.423 1.00 97.75 165 ALA A CA 1
ATOM 1201 C C . ALA A 1 165 ? -7.033 -5.638 22.942 1.00 97.75 165 ALA A C 1
ATOM 1203 O O . ALA A 1 165 ? -7.785 -6.522 23.350 1.00 97.75 165 ALA A O 1
ATOM 1204 N N . ARG A 1 166 ? -7.398 -4.348 22.900 1.00 97.38 166 ARG A N 1
ATOM 1205 C CA . ARG A 1 166 ? -8.718 -3.846 23.330 1.00 97.38 166 ARG A CA 1
ATOM 1206 C C . ARG A 1 166 ? -9.856 -4.168 22.365 1.00 97.38 166 ARG A C 1
ATOM 1208 O O . ARG A 1 166 ? -11.015 -4.147 22.775 1.00 97.38 166 ARG A O 1
ATOM 1215 N N . ASP A 1 167 ? -9.542 -4.414 21.104 1.00 97.12 167 ASP A N 1
ATOM 1216 C CA . ASP A 1 167 ? -10.526 -4.748 20.085 1.00 97.12 167 ASP A CA 1
ATOM 1217 C C . ASP A 1 167 ? -10.858 -6.241 20.087 1.00 97.12 167 ASP A C 1
ATOM 1219 O O . ASP A 1 167 ? -10.025 -7.091 20.398 1.00 97.12 167 ASP A O 1
ATOM 1223 N N . THR A 1 168 ? -12.090 -6.583 19.724 1.00 96.50 168 THR A N 1
ATOM 1224 C CA . THR A 1 168 ? -12.585 -7.967 19.715 1.00 96.50 168 THR A CA 1
ATOM 1225 C C . THR A 1 168 ? -12.584 -8.600 18.328 1.00 96.50 168 THR A C 1
ATOM 1227 O O . THR A 1 168 ? -12.911 -9.775 18.213 1.00 96.50 168 THR A O 1
ATOM 1230 N N . CYS A 1 169 ? -12.216 -7.858 17.281 1.00 96.12 169 CYS A N 1
ATOM 1231 C CA . CYS A 1 169 ? -12.144 -8.357 15.909 1.00 96.12 169 CYS A CA 1
ATOM 1232 C C . CYS A 1 169 ? -10.985 -7.710 15.127 1.00 96.12 169 CYS A C 1
ATOM 1234 O O . CYS A 1 169 ? -10.375 -6.733 15.574 1.00 96.12 169 CYS A O 1
ATOM 1236 N N . VAL A 1 170 ? -10.706 -8.253 13.943 1.00 97.31 170 VAL A N 1
ATOM 1237 C CA . VAL A 1 170 ? -9.766 -7.715 12.943 1.00 97.31 170 VAL A CA 1
ATOM 1238 C C . VAL A 1 170 ? -10.462 -7.589 11.576 1.00 97.31 170 VAL A C 1
ATOM 1240 O O . VAL A 1 170 ? -11.531 -8.182 11.399 1.00 97.31 170 VAL A O 1
ATOM 1243 N N . PRO A 1 171 ? -9.916 -6.826 10.603 1.00 95.38 171 PRO A N 1
ATOM 1244 C CA . PRO A 1 171 ? -10.574 -6.604 9.311 1.00 95.38 171 PRO A CA 1
ATOM 1245 C C . PRO A 1 171 ? -10.940 -7.890 8.566 1.00 95.38 171 PRO A C 1
ATOM 1247 O O . PRO A 1 171 ? -12.080 -8.045 8.137 1.00 95.38 171 PRO A O 1
ATOM 1250 N N . ASP A 1 172 ? -9.987 -8.809 8.431 1.00 96.19 172 ASP A N 1
ATOM 1251 C CA . ASP A 1 172 ? -10.145 -10.097 7.763 1.00 96.19 172 ASP A CA 1
ATOM 1252 C C . ASP A 1 172 ? -9.220 -11.158 8.382 1.00 96.19 172 ASP A C 1
ATOM 1254 O O . ASP A 1 172 ? -8.493 -10.883 9.337 1.00 96.19 172 ASP A O 1
ATOM 1258 N N . ALA A 1 173 ? -9.261 -12.390 7.869 1.00 95.94 173 ALA A N 1
ATOM 1259 C CA . ALA A 1 173 ? -8.467 -13.487 8.420 1.00 95.94 173 ALA A CA 1
ATOM 1260 C C . ALA A 1 173 ? -6.952 -13.251 8.293 1.00 95.94 173 ALA A C 1
ATOM 1262 O O . ALA A 1 173 ? -6.209 -13.601 9.207 1.00 95.94 173 ALA A O 1
ATOM 1263 N N . TYR A 1 174 ? -6.496 -12.628 7.200 1.00 95.06 174 TYR A N 1
ATOM 1264 C CA . TYR A 1 174 ? -5.073 -12.359 6.972 1.00 95.06 174 TYR A CA 1
ATOM 1265 C C . TYR A 1 174 ? -4.505 -11.356 7.983 1.00 95.06 174 TYR A C 1
ATOM 1267 O O . TYR A 1 174 ? -3.358 -11.475 8.406 1.00 95.06 174 TYR A O 1
ATOM 1275 N N . ALA A 1 175 ? -5.330 -10.424 8.464 1.00 97.12 175 ALA A N 1
ATOM 1276 C CA . ALA A 1 175 ? -4.957 -9.488 9.519 1.00 97.12 175 ALA A CA 1
ATOM 1277 C C . ALA A 1 175 ? -4.610 -10.151 10.869 1.00 97.12 175 ALA A C 1
ATOM 1279 O O . ALA A 1 175 ? -4.177 -9.441 11.771 1.00 97.12 175 ALA A O 1
ATOM 1280 N N . ASN A 1 176 ? -4.818 -11.461 11.052 1.00 95.81 176 ASN A N 1
ATOM 1281 C CA . ASN A 1 176 ? -4.377 -12.176 12.252 1.00 95.81 176 ASN A CA 1
ATOM 1282 C C . ASN A 1 176 ? -2.925 -12.653 12.187 1.00 95.81 176 ASN A C 1
ATOM 1284 O O . ASN A 1 176 ? -2.400 -13.022 13.227 1.00 95.81 176 ASN A O 1
ATOM 1288 N N . SER A 1 177 ? -2.277 -12.653 11.019 1.00 94.81 177 SER A N 1
ATOM 1289 C CA . SER A 1 177 ? -0.955 -13.271 10.836 1.00 94.81 177 SER A CA 1
ATOM 1290 C C . SER A 1 177 ? 0.116 -12.728 11.791 1.00 94.81 177 SER A C 1
ATOM 1292 O O . SER A 1 177 ? 0.964 -13.484 12.266 1.00 94.81 177 SER A O 1
ATOM 1294 N N . ASN A 1 178 ? 0.100 -11.416 12.043 1.00 95.94 178 ASN A N 1
ATOM 1295 C CA . ASN A 1 178 ? 0.916 -10.710 13.032 1.00 95.94 178 ASN A CA 1
ATOM 1296 C C . ASN A 1 178 ? 0.465 -9.234 13.124 1.00 95.94 178 ASN A C 1
ATOM 1298 O O . ASN A 1 178 ? -0.403 -8.777 12.380 1.00 95.94 178 ASN A O 1
ATOM 1302 N N . PHE A 1 179 ? 1.087 -8.451 14.013 1.00 97.69 179 PHE A N 1
ATOM 1303 C CA . PHE A 1 179 ? 0.775 -7.025 14.179 1.00 97.69 179 PHE A CA 1
ATOM 1304 C C . PHE A 1 179 ? 1.059 -6.152 12.945 1.00 97.69 179 PHE A C 1
ATOM 1306 O O . PHE A 1 179 ? 0.373 -5.142 12.772 1.00 97.69 179 PHE A O 1
ATOM 1313 N N . ALA A 1 180 ? 2.045 -6.500 12.113 1.00 97.44 180 ALA A N 1
ATOM 1314 C CA . ALA A 1 180 ? 2.395 -5.732 10.917 1.00 97.44 180 ALA A CA 1
ATOM 1315 C C . ALA A 1 180 ? 1.376 -5.958 9.790 1.00 97.44 180 ALA A C 1
ATOM 1317 O O . ALA A 1 180 ? 0.898 -4.988 9.206 1.00 97.44 180 ALA A O 1
ATOM 1318 N N . ASP A 1 181 ? 0.971 -7.208 9.551 1.00 97.50 181 ASP A N 1
ATOM 1319 C CA . ASP A 1 181 ? -0.105 -7.540 8.607 1.00 97.50 181 ASP A CA 1
ATOM 1320 C C . ASP A 1 181 ? -1.443 -6.975 9.084 1.00 97.50 181 ASP A C 1
ATOM 1322 O O . ASP A 1 181 ? -2.210 -6.419 8.298 1.00 97.50 181 ASP A O 1
ATOM 1326 N N . ASN A 1 182 ? -1.703 -7.030 10.394 1.00 98.25 182 ASN A N 1
ATOM 1327 C CA . ASN A 1 182 ? -2.858 -6.372 10.987 1.00 98.25 182 ASN A CA 1
ATOM 1328 C C . ASN A 1 182 ? -2.866 -4.868 10.686 1.00 98.25 182 ASN A C 1
ATOM 1330 O O . ASN A 1 182 ? -3.863 -4.344 10.195 1.00 98.25 182 ASN A O 1
ATOM 1334 N N . PHE A 1 183 ? -1.744 -4.180 10.920 1.00 98.50 183 PHE A N 1
ATOM 1335 C CA . PHE A 1 183 ? -1.591 -2.760 10.606 1.00 98.50 183 PHE A CA 1
ATOM 1336 C C . PHE A 1 183 ? -1.875 -2.469 9.131 1.00 98.50 183 PHE A C 1
ATOM 1338 O O . PHE A 1 183 ? -2.706 -1.610 8.828 1.00 98.50 183 PHE A O 1
ATOM 1345 N N . ALA A 1 184 ? -1.251 -3.213 8.217 1.00 98.38 184 ALA A N 1
ATOM 1346 C CA . ALA A 1 184 ? -1.444 -3.030 6.785 1.00 98.38 184 ALA A CA 1
ATOM 1347 C C . ALA A 1 184 ? -2.908 -3.252 6.360 1.00 98.38 184 ALA A C 1
ATOM 1349 O O . ALA A 1 184 ? -3.472 -2.433 5.630 1.00 98.38 184 ALA A O 1
ATOM 1350 N N . GLN A 1 185 ? -3.579 -4.280 6.890 1.00 98.12 185 GLN A N 1
ATOM 1351 C CA . GLN A 1 185 ? -4.993 -4.543 6.601 1.00 98.12 185 GLN A CA 1
ATOM 1352 C C . GLN A 1 185 ? -5.932 -3.471 7.159 1.00 98.12 185 GLN A C 1
ATOM 1354 O O . GLN A 1 185 ? -6.886 -3.066 6.487 1.00 98.12 185 GLN A O 1
ATOM 1359 N N . VAL A 1 186 ? -5.673 -2.954 8.364 1.00 97.81 186 VAL A N 1
ATOM 1360 C CA . VAL A 1 186 ? -6.486 -1.860 8.916 1.00 97.81 186 VAL A CA 1
ATOM 1361 C C . VAL A 1 186 ? -6.290 -0.582 8.093 1.00 97.81 186 VAL A C 1
ATOM 1363 O O . VAL A 1 186 ? -7.259 0.147 7.890 1.00 97.81 186 VAL A O 1
ATOM 1366 N N . VAL A 1 187 ? -5.095 -0.328 7.545 1.00 98.25 187 VAL A N 1
ATOM 1367 C CA . VAL A 1 187 ? -4.859 0.788 6.609 1.00 98.25 187 VAL A CA 1
ATOM 1368 C C . VAL A 1 187 ? -5.678 0.631 5.324 1.00 98.25 187 VAL A C 1
ATOM 1370 O O . VAL A 1 187 ? -6.327 1.590 4.908 1.00 98.25 187 VAL A O 1
ATOM 1373 N N . VAL A 1 188 ? -5.725 -0.561 4.720 1.00 98.06 188 VAL A N 1
ATOM 1374 C CA . VAL A 1 188 ? -6.564 -0.829 3.533 1.00 98.06 188 VAL A CA 1
ATOM 1375 C C . VAL A 1 188 ? -8.037 -0.535 3.826 1.00 98.06 188 VAL A C 1
ATOM 1377 O O . VAL A 1 188 ? -8.690 0.204 3.081 1.00 98.06 188 VAL A O 1
ATOM 1380 N N . LEU A 1 189 ? -8.557 -1.067 4.938 1.00 96.06 189 LEU A N 1
ATOM 1381 C CA . LEU A 1 189 ? -9.937 -0.823 5.353 1.00 96.06 189 LEU A CA 1
ATOM 1382 C C . LEU A 1 189 ? -10.188 0.669 5.621 1.00 96.06 189 LEU A C 1
ATOM 1384 O O . LEU A 1 189 ? -11.212 1.207 5.200 1.00 96.06 189 LEU A O 1
ATOM 1388 N N . TRP A 1 190 ? -9.250 1.353 6.278 1.00 96.00 190 TRP A N 1
ATOM 1389 C CA . TRP A 1 190 ? -9.330 2.785 6.553 1.00 96.00 190 TRP A CA 1
ATOM 1390 C C . TRP A 1 190 ? -9.461 3.613 5.272 1.00 96.00 190 TRP A C 1
ATOM 1392 O O . TRP A 1 190 ? -10.363 4.445 5.175 1.00 96.00 190 TRP A O 1
ATOM 1402 N N . VAL A 1 191 ? -8.619 3.353 4.265 1.00 96.19 191 VAL A N 1
ATOM 1403 C CA . VAL A 1 191 ? -8.676 4.049 2.969 1.00 96.19 191 VAL A CA 1
ATOM 1404 C C . VAL A 1 191 ? -10.046 3.872 2.315 1.00 96.19 191 VAL A C 1
ATOM 1406 O O . VAL A 1 191 ? -10.630 4.852 1.850 1.00 96.19 191 VAL A O 1
ATOM 1409 N N . HIS A 1 192 ? -10.593 2.653 2.325 1.00 94.69 192 HIS A N 1
ATOM 1410 C CA . HIS A 1 192 ? -11.928 2.388 1.786 1.00 94.69 192 HIS A CA 1
ATOM 1411 C C . HIS A 1 192 ? -13.022 3.156 2.543 1.00 94.69 192 HIS A C 1
ATOM 1413 O O . HIS A 1 192 ? -13.889 3.783 1.930 1.00 94.69 192 HIS A O 1
ATOM 1419 N N . LEU A 1 193 ? -12.985 3.148 3.879 1.00 92.62 193 LEU A N 1
ATOM 1420 C CA . LEU A 1 193 ? -13.985 3.831 4.704 1.00 92.62 193 LEU A CA 1
ATOM 1421 C C . LEU A 1 193 ? -13.929 5.351 4.531 1.00 92.62 193 LEU A C 1
ATOM 1423 O O . LEU A 1 193 ? -14.974 5.994 4.455 1.00 92.62 193 LEU A O 1
ATOM 1427 N N . VAL A 1 194 ? -12.737 5.937 4.416 1.00 93.00 194 VAL A N 1
ATOM 1428 C CA . VAL A 1 194 ? -12.589 7.369 4.126 1.00 93.00 194 VAL A CA 1
ATOM 1429 C C . VAL A 1 194 ? -13.122 7.700 2.736 1.00 93.00 194 VAL A C 1
ATOM 1431 O O . VAL A 1 194 ? -14.000 8.552 2.613 1.00 93.00 194 VAL A O 1
ATOM 1434 N N . GLY A 1 195 ? -12.675 6.977 1.710 1.00 91.50 195 GLY A N 1
ATOM 1435 C CA . GLY A 1 195 ? -13.062 7.229 0.323 1.00 91.50 195 GLY A CA 1
ATOM 1436 C C . GLY A 1 195 ? -14.552 7.088 0.030 1.00 91.50 195 GLY A C 1
ATOM 1437 O O . GLY A 1 195 ? -15.091 7.818 -0.795 1.00 91.50 195 GLY A O 1
ATOM 1438 N N . THR A 1 196 ? -15.233 6.198 0.751 1.00 90.56 196 THR A N 1
ATOM 1439 C CA . THR A 1 196 ? -16.687 5.995 0.645 1.00 90.56 196 THR A CA 1
ATOM 1440 C C . THR A 1 196 ? -17.503 6.889 1.586 1.00 90.56 196 THR A C 1
ATOM 1442 O O . THR A 1 196 ? -18.720 6.738 1.673 1.00 90.56 196 THR A O 1
ATOM 1445 N N . GLY A 1 197 ? -16.864 7.813 2.316 1.00 86.94 197 GLY A N 1
ATOM 1446 C CA . GLY A 1 197 ? -17.536 8.719 3.257 1.00 86.94 197 GLY A CA 1
ATOM 1447 C C . GLY A 1 197 ? -18.025 8.049 4.548 1.00 86.94 197 GLY A C 1
ATOM 1448 O O . GLY A 1 197 ? -18.755 8.656 5.326 1.00 86.94 197 GLY A O 1
ATOM 1449 N N . ARG A 1 198 ? -17.615 6.804 4.808 1.00 83.25 198 ARG A N 1
ATOM 1450 C CA . ARG A 1 198 ? -18.033 5.984 5.957 1.00 83.25 198 ARG A CA 1
ATOM 1451 C C . ARG A 1 198 ? -17.113 6.097 7.171 1.00 83.25 198 ARG A C 1
ATOM 1453 O O . ARG A 1 198 ? -17.351 5.448 8.184 1.00 83.25 198 ARG A O 1
ATOM 1460 N N . HIS A 1 199 ? -16.080 6.930 7.104 1.00 75.44 199 HIS A N 1
ATOM 1461 C CA . HIS A 1 199 ? -15.131 7.117 8.200 1.00 75.44 199 HIS A CA 1
ATOM 1462 C C . HIS A 1 199 ? -15.723 7.810 9.440 1.00 75.44 199 HIS A C 1
ATOM 1464 O O . HIS A 1 199 ? -15.110 7.834 10.492 1.00 75.44 199 HIS A O 1
ATOM 1470 N N . LEU A 1 200 ? -16.916 8.393 9.377 1.00 68.06 200 LEU A N 1
ATOM 1471 C CA . LEU A 1 200 ? -17.565 8.921 10.586 1.00 68.06 200 LEU A CA 1
ATOM 1472 C C . LEU A 1 200 ? -18.357 7.837 11.342 1.00 68.06 200 LEU A C 1
ATOM 1474 O O . LEU A 1 200 ? -18.787 8.060 12.470 1.00 68.06 200 LEU A O 1
ATOM 1478 N N . ASP A 1 201 ? -18.494 6.645 10.754 1.00 66.56 201 ASP A N 1
ATOM 1479 C CA . ASP A 1 201 ? -19.296 5.527 11.263 1.00 66.56 201 ASP A CA 1
ATOM 1480 C C . ASP A 1 201 ? -18.465 4.488 12.049 1.00 66.56 201 ASP A C 1
ATOM 1482 O O . ASP A 1 201 ? -18.915 3.372 12.294 1.00 66.56 201 ASP A O 1
ATOM 1486 N N . PHE A 1 202 ? -17.244 4.813 12.503 1.00 61.16 202 PHE A N 1
ATOM 1487 C CA . PHE A 1 202 ? -16.460 3.882 13.344 1.00 61.16 202 PHE A CA 1
ATOM 1488 C C . PHE A 1 202 ? -17.096 3.620 14.720 1.00 61.16 202 PHE A C 1
ATOM 1490 O O . PHE A 1 202 ? -16.700 2.692 15.426 1.00 61.16 202 PHE A O 1
ATOM 1497 N N . GLY A 1 203 ? -18.068 4.450 15.115 1.00 50.00 203 GLY A N 1
ATOM 1498 C CA . GLY A 1 203 ? -18.940 4.223 16.269 1.00 50.00 203 GLY A CA 1
ATOM 1499 C C . GLY A 1 203 ? -20.198 3.403 15.955 1.00 50.00 203 GLY A C 1
ATOM 1500 O O . GLY A 1 203 ? -20.912 3.036 16.887 1.00 50.00 203 GLY A O 1
ATOM 1501 N N . GLY A 1 204 ? -20.475 3.116 14.679 1.00 62.56 204 GLY A N 1
ATOM 1502 C CA . GLY A 1 204 ? -21.590 2.286 14.237 1.00 62.56 204 GLY A CA 1
ATOM 1503 C C . GLY A 1 204 ? -21.387 0.803 14.541 1.00 62.56 204 GLY A C 1
ATOM 1504 O O . GLY A 1 204 ? -20.266 0.320 14.727 1.00 62.56 204 GLY A O 1
ATOM 1505 N N . SER A 1 205 ? -22.490 0.049 14.570 1.00 67.06 205 SER A N 1
ATOM 1506 C CA . SER A 1 205 ? -22.516 -1.341 15.054 1.00 67.06 205 SER A CA 1
ATOM 1507 C C . SER A 1 205 ? -21.583 -2.295 14.300 1.00 67.06 205 SER A C 1
ATOM 1509 O O . SER A 1 205 ? -21.090 -3.246 14.900 1.00 67.06 205 SER A O 1
ATOM 1511 N N . LYS A 1 206 ? -21.304 -2.047 13.010 1.00 83.12 206 LYS A N 1
ATOM 1512 C CA . LYS A 1 206 ? -20.506 -2.961 12.174 1.00 83.12 206 LYS A CA 1
ATOM 1513 C C . LYS A 1 206 ? -19.007 -2.942 12.495 1.00 83.12 206 LYS A C 1
ATOM 1515 O O . LYS A 1 206 ? -18.386 -3.995 12.465 1.00 83.12 206 LYS A O 1
ATOM 1520 N N . PHE A 1 207 ? -18.422 -1.776 12.783 1.00 89.31 207 PHE A N 1
ATOM 1521 C CA . PHE A 1 207 ? -16.969 -1.630 12.994 1.00 89.31 207 PHE A CA 1
ATOM 1522 C C . PHE A 1 207 ? -16.583 -1.410 14.461 1.00 89.31 207 PHE A C 1
ATOM 1524 O O . PHE A 1 207 ? -15.397 -1.354 14.784 1.00 89.31 207 PHE A O 1
ATOM 1531 N N . ALA A 1 208 ? -17.567 -1.337 15.363 1.00 90.00 208 ALA A N 1
ATOM 1532 C CA . ALA A 1 208 ? -17.352 -1.087 16.785 1.00 90.00 208 ALA A CA 1
ATOM 1533 C C . ALA A 1 208 ? -16.374 -2.076 17.449 1.00 90.00 208 ALA A C 1
ATOM 1535 O O . ALA A 1 208 ? -15.649 -1.685 18.362 1.00 90.00 208 ALA A O 1
ATOM 1536 N N . CYS A 1 209 ? -16.317 -3.328 16.977 1.00 94.06 209 CYS A N 1
ATOM 1537 C CA . CYS A 1 209 ? -15.412 -4.352 17.507 1.00 94.06 209 CYS A CA 1
ATOM 1538 C C . CYS A 1 209 ? -13.924 -4.074 17.239 1.00 94.06 209 CYS A C 1
ATOM 1540 O O . CYS A 1 209 ? -13.088 -4.629 17.945 1.00 94.06 209 CYS A O 1
ATOM 1542 N N . MET A 1 210 ? -13.597 -3.223 16.258 1.00 94.88 210 MET A N 1
ATOM 1543 C CA . MET A 1 210 ? -12.223 -2.841 15.902 1.00 94.88 210 MET A CA 1
ATOM 1544 C C . MET A 1 210 ? -11.976 -1.322 15.967 1.00 94.88 210 MET A C 1
ATOM 1546 O O . MET A 1 210 ? -11.140 -0.758 15.252 1.00 94.88 210 MET A O 1
ATOM 1550 N N . ARG A 1 211 ? -12.760 -0.622 16.795 1.00 94.12 211 ARG A N 1
ATOM 1551 C CA . ARG A 1 211 ? -12.735 0.841 16.882 1.00 94.12 211 ARG A CA 1
ATOM 1552 C C . ARG A 1 211 ? -11.375 1.372 17.329 1.00 94.12 211 ARG A C 1
ATOM 1554 O O . ARG A 1 211 ? -10.979 2.448 16.884 1.00 94.12 211 ARG A O 1
ATOM 1561 N N . ASN A 1 212 ? -10.668 0.672 18.218 1.00 96.12 212 ASN A N 1
ATOM 1562 C CA . ASN A 1 212 ? -9.395 1.165 18.740 1.00 96.12 212 ASN A CA 1
ATOM 1563 C C . ASN A 1 212 ? -8.300 1.128 17.664 1.00 96.12 212 ASN A C 1
ATOM 1565 O O . ASN A 1 212 ? -7.557 2.101 17.544 1.00 96.12 212 ASN A O 1
ATOM 1569 N N . GLN A 1 213 ? -8.229 0.061 16.863 1.00 96.88 213 GLN A N 1
ATOM 1570 C CA . GLN A 1 213 ? -7.341 -0.060 15.702 1.00 96.88 213 GLN A CA 1
ATOM 1571 C C . GLN A 1 213 ? -7.610 1.067 14.696 1.00 96.88 213 GLN A C 1
ATOM 1573 O O . GLN A 1 213 ? -6.694 1.804 14.330 1.00 96.88 213 GLN A O 1
ATOM 1578 N N . LEU A 1 214 ? -8.876 1.272 14.308 1.00 95.44 214 LEU A N 1
ATOM 1579 C CA . LEU A 1 214 ? -9.266 2.337 13.371 1.00 95.44 214 LEU A CA 1
ATOM 1580 C C . LEU A 1 214 ? -8.925 3.733 13.906 1.00 95.44 214 LEU A C 1
ATOM 1582 O O . LEU A 1 214 ? -8.420 4.572 13.164 1.00 95.44 214 LEU A O 1
ATOM 1586 N N . HIS A 1 215 ? -9.132 3.972 15.202 1.00 94.31 215 HIS A N 1
ATOM 1587 C CA . HIS A 1 215 ? -8.761 5.230 15.846 1.00 94.31 215 HIS A CA 1
ATOM 1588 C C . HIS A 1 215 ? -7.240 5.457 15.883 1.00 94.31 215 HIS A C 1
ATOM 1590 O O . HIS A 1 215 ? -6.787 6.593 15.786 1.00 94.31 215 HIS A O 1
ATOM 1596 N N . GLN A 1 216 ? -6.414 4.413 16.013 1.00 96.19 216 GLN A N 1
ATOM 1597 C CA . GLN A 1 216 ? -4.964 4.606 15.892 1.00 96.19 216 GLN A CA 1
ATOM 1598 C C . GLN A 1 216 ? -4.563 4.931 14.452 1.00 96.19 216 GLN A C 1
ATOM 1600 O O . GLN A 1 216 ? -3.823 5.894 14.245 1.00 96.19 216 GLN A O 1
ATOM 1605 N N . ILE A 1 217 ? -5.105 4.222 13.452 1.00 96.50 217 ILE A N 1
ATOM 1606 C CA . ILE A 1 217 ? -4.838 4.560 12.046 1.00 96.50 217 ILE A CA 1
ATOM 1607 C C . ILE A 1 217 ? -5.276 5.990 11.733 1.00 96.50 217 ILE A C 1
ATOM 1609 O O . ILE A 1 217 ? -4.514 6.713 11.101 1.00 96.50 217 ILE A O 1
ATOM 1613 N N . SER A 1 218 ? -6.417 6.460 12.246 1.00 94.31 218 SER A N 1
ATOM 1614 C CA . SER A 1 218 ? -6.870 7.838 12.013 1.00 94.31 218 SER A CA 1
ATOM 1615 C C . SER A 1 218 ? -5.901 8.906 12.522 1.00 94.31 218 SER A C 1
ATOM 1617 O O . SER A 1 218 ? -5.905 10.029 12.021 1.00 94.31 218 SER A O 1
ATOM 1619 N N . ARG A 1 219 ? -5.086 8.587 13.536 1.00 94.06 219 ARG A N 1
ATOM 1620 C CA . ARG A 1 219 ? -4.054 9.490 14.071 1.00 94.06 219 ARG A CA 1
ATOM 1621 C C . ARG A 1 219 ? -2.798 9.496 13.207 1.00 94.06 219 ARG A C 1
ATOM 1623 O O . ARG A 1 219 ? -2.157 10.534 13.092 1.00 94.06 219 ARG A O 1
ATOM 1630 N N . TYR A 1 220 ? -2.447 8.354 12.620 1.00 94.50 220 TYR A N 1
ATOM 1631 C CA . TYR A 1 220 ? -1.299 8.236 11.718 1.00 94.50 220 TYR A CA 1
ATOM 1632 C C . TYR A 1 220 ? -1.611 8.733 10.306 1.00 94.50 220 TYR A C 1
ATOM 1634 O O . TYR A 1 220 ? -0.731 9.256 9.629 1.00 94.50 220 TYR A O 1
ATOM 1642 N N . LEU A 1 221 ? -2.861 8.569 9.880 1.00 94.31 221 LEU A N 1
ATOM 1643 C CA . LEU A 1 221 ? -3.341 8.800 8.529 1.00 94.31 221 LEU A CA 1
ATOM 1644 C C . LEU A 1 221 ? -4.707 9.512 8.580 1.00 94.31 221 LEU A C 1
ATOM 1646 O O . LEU A 1 221 ? -5.751 8.879 8.396 1.00 94.31 221 LEU A O 1
ATOM 1650 N N . PRO A 1 222 ? -4.731 10.829 8.862 1.00 91.94 222 PRO A N 1
ATOM 1651 C CA . PRO A 1 222 ? -5.975 11.587 8.973 1.00 91.94 222 PRO A CA 1
ATOM 1652 C C . PRO A 1 222 ? -6.824 11.488 7.702 1.00 91.94 222 PRO A C 1
ATOM 1654 O O . PRO A 1 222 ? -6.290 11.523 6.594 1.00 91.94 222 PRO A O 1
ATOM 1657 N N . ALA A 1 223 ? -8.153 11.428 7.837 1.00 88.44 223 ALA A N 1
ATOM 1658 C CA . ALA A 1 223 ? -9.066 11.271 6.696 1.00 88.44 223 ALA A CA 1
ATOM 1659 C C . ALA A 1 223 ? -8.881 12.358 5.618 1.00 88.44 223 ALA A C 1
ATOM 1661 O O . ALA A 1 223 ? -8.943 12.078 4.422 1.00 88.44 223 ALA A O 1
ATOM 1662 N N . THR A 1 224 ? -8.562 13.587 6.033 1.00 84.44 224 THR A N 1
ATOM 1663 C CA . THR A 1 224 ? -8.287 14.717 5.133 1.00 84.44 224 THR A CA 1
ATOM 1664 C C . THR A 1 224 ? -7.093 14.496 4.204 1.00 84.44 224 THR A C 1
ATOM 1666 O O . THR A 1 224 ? -7.005 15.167 3.185 1.00 84.44 224 THR A O 1
ATOM 1669 N N . SER A 1 225 ? -6.197 13.558 4.522 1.00 84.56 225 SER A N 1
ATOM 1670 C CA . SER A 1 225 ? -5.006 13.255 3.721 1.00 84.56 225 SER A CA 1
ATOM 1671 C C . SER A 1 225 ? -5.241 12.209 2.619 1.00 84.56 225 SER A C 1
ATOM 1673 O O . SER A 1 225 ? -4.408 12.048 1.735 1.00 84.56 225 SER A O 1
ATOM 1675 N N . ILE A 1 226 ? -6.376 11.498 2.635 1.00 83.31 226 ILE A N 1
ATOM 1676 C CA . ILE A 1 226 ? -6.689 10.446 1.648 1.00 83.31 226 ILE A CA 1
ATOM 1677 C C . ILE A 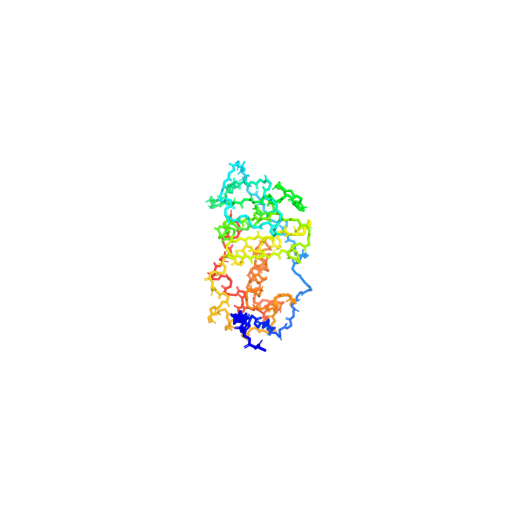1 226 ? -7.357 11.006 0.387 1.00 83.31 226 ILE A C 1
ATOM 1679 O O . ILE A 1 226 ? -7.218 10.433 -0.689 1.00 83.31 226 ILE A O 1
ATOM 1683 N N . HIS A 1 227 ? -8.073 12.126 0.503 1.00 68.69 227 HIS A N 1
ATOM 1684 C CA . HIS A 1 227 ? -8.820 12.739 -0.603 1.00 68.69 227 HIS A CA 1
ATOM 1685 C C . HIS A 1 227 ? -7.973 13.649 -1.514 1.00 68.69 227 HIS A C 1
ATOM 1687 O O . HIS A 1 227 ? -8.534 14.337 -2.367 1.00 68.69 227 HIS A O 1
ATOM 1693 N N . THR A 1 228 ? -6.652 13.686 -1.321 1.00 50.69 228 THR A N 1
ATOM 1694 C CA . THR A 1 228 ? -5.729 14.667 -1.920 1.00 50.69 228 THR A CA 1
ATOM 1695 C C . THR A 1 228 ? -4.666 14.017 -2.790 1.00 50.69 228 THR A C 1
ATOM 1697 O O . THR A 1 228 ? -4.415 14.512 -3.908 1.00 50.69 228 THR A O 1
#

Radius of gyration: 19.95 Å; Cα contacts (8 Å, |Δi|>4): 440; chains: 1; bounding box: 70×61×41 Å

Sequence (228 aa):
MQKYLTLYLSIVLVLIDVSIQDLGKPALLSGLGDLDFSFLRAPTSPAGSGGDRNLCNCHGAPVQDVLTVSYHGSISHSVVLCMCNNAVTGASVMIDTMGRVPAPIRLYNKAMVSSPAGVCGGAGSSGDVSYYCSSNMHVSVFIHESAHSMDRGKSASSEWRDAVARDTCVPDAYANSNFADNFAQVVVLWVHLVGTGRHLDFGGSKFACMRNQLHQISRYLPATSIHT

Nearest PDB structures (foldseek):
  5klp-assembly2_B  TM=2.126E-01  e=8.316E-01  Pseudomonas syringae pv. syringae
  5gkj-assembly1_B  TM=2.865E-01  e=3.103E+00  Thermococcus kodakarensis KOD1
  1jhw-assembly1_A  TM=3.416E-01  e=6.167E+00  Homo sapiens
  5m3k-assembly1_E  TM=3.705E-01  e=9.750E+00  Pseudomonas protegens Pf-5

pLDDT: mean 87.55, std 18.02, range [29.48, 98.5]

Foldseek 3Di:
DDDDDDDDDDPPPPPPCPPLQQLVFAALDADLQPQDLVLFFFADKDKDFDDDCVLEDQLPFDFPGWIWIWGDDPDIDTAIETEGVQFQEDPVRVNGLLSRQFPLLSRLANYEYRYDAPSPVAKEEDASYIYGRHHPGHSLVSQLRSQLSLCPCVLVDPQQVVLSVQARHANHSQLSSGSSSSRSRLSSVLLSCLSVVNLVCCVPPSNVRNSSNNVSVCVSQPSVRSSD

Secondary structure (DSSP, 8-state):
--------------------------BSSS-STTS--TT--PPB--EEE---GGG---TTS-EEEEEEEEEBSSS-EEEEEEEETT-SS-HHHHHHHHHHS-HHHHTT-SEEEE--TTSSSSEEEETTEEEE-SSS--HHHHHHHHHHHHHTTTTTSHHHHHHHHH-S-BSSSGGGS-HHHHHHHHHHHHHHHHHTT-TT-TTSTTTGGGHHHHHHHHHHS-GGGT--